Protein AF-0000000086521666 (afdb_homodimer)

InterPro domains:
  IPR003448 Molybdopterin biosynthesis MoaE [PF02391] (23-122)
  IPR003448 Molybdopterin biosynthesis MoaE [cd00756] (11-140)
  IPR036563 Molybdopterin biosynthesis MoaE subunit superfamily [G3DSA:3.90.1170.40] (1-146)
  IPR036563 Molybdopterin biosynthesis MoaE subunit superfamily [SSF54690] (16-143)

Organism: NCBI:txid111769

Sequence (292 aa):
MIHVEVREAAFDPWQMLSQWQATQAANTRSGATAVFVGTMRDFNEGDDVTGMFLEHYPSMTQRQLTELTQQAMEKWSLDAALVVHRVGELTPAEPIVLVAVWSAHRAAAFAACREIMETLKHAAPFWKRETLADGSVRWVEKNTQGMIHVEVREAAFDPWQMLSQWQATQAANTRSGATAVFVGTMRDFNEGDDVTGMFLEHYPSMTQRQLTELTQQAMEKWSLDAALVVHRVGELTPAEPIVLVAVWSAHRAAAFAACREIMETLKHAAPFWKRETLADGSVRWVEKNTQG

pLDDT: mean 92.32, std 8.8, range [54.38, 98.88]

Solvent-accessible surface area (backbone atoms only — not comparable to full-atom values): 14892 Å² total; per-residue (Å²): 88,79,47,72,48,73,40,61,68,87,71,54,69,39,59,50,50,48,52,52,55,71,72,40,72,87,57,35,63,37,22,13,32,19,34,38,37,33,28,32,36,34,55,56,97,90,34,54,32,60,31,36,38,36,44,67,49,65,74,58,43,50,49,50,55,43,51,53,50,51,51,42,35,64,75,55,62,40,58,30,38,40,38,38,36,53,32,41,73,46,44,52,54,37,64,38,35,37,39,35,24,29,9,58,37,48,51,48,12,49,50,42,41,50,47,50,50,54,48,45,62,71,64,52,67,64,46,43,35,33,27,33,78,86,66,49,75,45,76,57,85,69,69,78,82,94,88,79,46,71,47,72,40,60,68,86,70,53,68,37,60,49,50,46,52,51,55,70,72,42,74,87,56,34,63,35,21,14,33,19,34,38,37,32,25,32,36,34,55,55,97,92,35,54,32,59,31,36,38,37,44,68,49,66,74,59,43,49,50,50,53,43,50,52,50,51,51,42,34,63,74,56,62,40,60,30,38,40,36,38,35,52,33,41,74,45,43,50,54,38,63,39,33,35,40,36,25,29,9,59,37,50,51,47,11,50,52,43,41,50,48,52,51,53,47,46,60,72,63,52,67,64,45,43,35,32,27,32,78,86,65,49,76,45,76,56,86,68,70,78,83,94

Secondary structure (DSSP, 8-state):
-EEEEEESS---HHHHHHHHHHHS---TT--EEEEEEEE--SEETTEEEEEEEEEE-HHHHHHHHHHHHHHHHHHHT-SEEEEEEE-EEE-TT-EEEEEEEEESSHHHHHHHHHHHHHHHHHHS-EEEEEEETTS-EEEE-S----/-EEEEEESS---HHHHHHHHHHHS---TT--EEEEEEEE--SEETTEEEEEEEEEE-HHHHHHHHHHHHHHHHHHHT-SEEEEEEE-EEE-TT-EEEEEEEEESSHHHHHHHHHHHHHHHHHH--EEEEEEETTS-EEEE-S----

Structure (mmCIF, N/CA/C/O backbone):
data_AF-0000000086521666-model_v1
#
loop_
_entity.id
_entity.type
_entity.pdbx_description
1 polymer 'Molybdopterin synthase catalytic subunit'
#
loop_
_atom_site.group_PDB
_atom_site.id
_atom_site.type_symbol
_atom_site.label_atom_id
_atom_site.label_alt_id
_atom_site.label_comp_id
_atom_site.label_asym_id
_atom_site.label_entity_id
_atom_site.label_seq_id
_atom_site.pdbx_PDB_ins_code
_atom_site.Cartn_x
_atom_site.Cartn_y
_atom_site.Cartn_z
_atom_site.occupancy
_atom_site.B_iso_or_equiv
_atom_site.auth_seq_id
_atom_site.auth_comp_id
_atom_site.auth_asym_id
_atom_site.auth_atom_id
_atom_site.pdbx_PDB_model_num
ATOM 1 N N . MET A 1 1 ? -16.578 -5.367 2.283 1 91 1 MET A N 1
ATOM 2 C CA . MET A 1 1 ? -16.562 -4.867 3.654 1 91 1 MET A CA 1
ATOM 3 C C . MET A 1 1 ? -15.82 -3.539 3.748 1 91 1 MET A C 1
ATOM 5 O O . MET A 1 1 ? -14.781 -3.359 3.104 1 91 1 MET A O 1
ATOM 9 N N . ILE A 1 2 ? -16.375 -2.611 4.48 1 95 2 ILE A N 1
ATOM 10 C CA . ILE A 1 2 ? -15.766 -1.29 4.586 1 95 2 ILE A CA 1
ATOM 11 C C . ILE A 1 2 ? -15.586 -0.921 6.055 1 95 2 ILE A C 1
ATOM 13 O O . ILE A 1 2 ? -16.469 -1.178 6.883 1 95 2 ILE A O 1
ATOM 17 N N . HIS A 1 3 ? -14.492 -0.424 6.398 1 96.56 3 HIS A N 1
ATOM 18 C CA . HIS A 1 3 ? -14.25 0.197 7.695 1 96.56 3 HIS A CA 1
ATOM 19 C C . HIS A 1 3 ?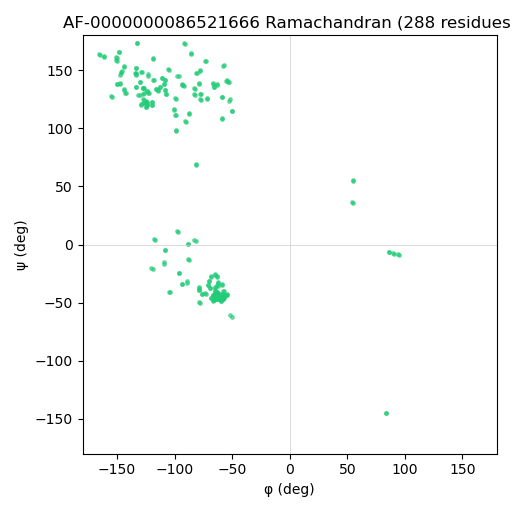 -13.625 1.579 7.531 1 96.56 3 HIS A C 1
ATOM 21 O O . HIS A 1 3 ? -12.578 1.723 6.891 1 96.56 3 HIS A O 1
ATOM 27 N N . VAL A 1 4 ? -14.266 2.545 8.016 1 97.38 4 VAL A N 1
ATOM 28 C CA . VAL A 1 4 ? -13.773 3.918 8.008 1 97.38 4 VAL A CA 1
ATOM 29 C C . VAL A 1 4 ? -13.75 4.461 9.438 1 97.38 4 VAL A C 1
ATOM 31 O O . VAL A 1 4 ? -14.742 4.367 10.164 1 97.38 4 VAL A O 1
ATOM 34 N N . GLU A 1 5 ? -12.656 5.047 9.781 1 97.19 5 GLU A N 1
ATOM 35 C CA . GLU A 1 5 ? -12.5 5.555 11.141 1 97.19 5 GLU A CA 1
ATOM 36 C C . GLU A 1 5 ? -11.734 6.875 11.156 1 97.19 5 GLU A C 1
ATOM 38 O O . GLU A 1 5 ? -10.688 7 10.516 1 97.19 5 GLU A O 1
ATOM 43 N N . VAL A 1 6 ? -12.258 7.828 11.812 1 97.06 6 VAL A N 1
ATOM 44 C CA . VAL A 1 6 ? -11.562 9.07 12.141 1 97.06 6 VAL A CA 1
ATOM 45 C C . VAL A 1 6 ? -11.227 9.094 13.633 1 97.06 6 VAL A C 1
ATOM 47 O O . VAL A 1 6 ? -12.102 8.891 14.477 1 97.06 6 VAL A O 1
ATOM 50 N N . ARG A 1 7 ? -9.945 9.391 13.961 1 97 7 ARG A N 1
ATOM 51 C CA . ARG A 1 7 ? -9.578 9.242 15.359 1 97 7 ARG A CA 1
ATOM 52 C C . ARG A 1 7 ? -8.469 10.219 15.742 1 97 7 ARG A C 1
ATOM 54 O O . ARG A 1 7 ? -7.691 10.641 14.883 1 97 7 ARG A O 1
ATOM 61 N N . GLU A 1 8 ? -8.328 10.438 17.031 1 96.94 8 GLU A N 1
ATOM 62 C CA . GLU A 1 8 ? -7.23 11.25 17.547 1 96.94 8 GLU A CA 1
ATOM 63 C C . GLU A 1 8 ? -6.039 10.391 17.938 1 96.94 8 GLU A C 1
ATOM 65 O O . GLU A 1 8 ? -4.887 10.812 17.797 1 96.94 8 GLU A O 1
ATOM 70 N N . ALA A 1 9 ? -6.316 9.25 18.406 1 97.44 9 ALA A N 1
ATOM 71 C CA . ALA A 1 9 ? -5.281 8.367 18.938 1 97.44 9 ALA A CA 1
ATOM 72 C C . ALA A 1 9 ? -4.332 7.902 17.844 1 97.44 9 ALA A C 1
ATOM 74 O O . ALA A 1 9 ? -4.766 7.578 16.734 1 97.44 9 ALA A O 1
ATOM 75 N N . ALA A 1 10 ? -3.055 7.891 18.203 1 97.56 10 ALA A N 1
ATOM 76 C CA . ALA A 1 10 ? -2.049 7.371 17.281 1 97.56 10 ALA A CA 1
ATOM 77 C C . ALA A 1 10 ? -2.355 5.926 16.891 1 97.56 10 ALA A C 1
ATOM 79 O O . ALA A 1 10 ? -3.037 5.211 17.625 1 97.56 10 ALA A O 1
ATOM 80 N N . PHE A 1 11 ? -1.89 5.496 15.703 1 97.44 11 PHE A N 1
ATOM 81 C CA . PHE A 1 11 ? -2.043 4.109 15.273 1 97.44 11 PHE A CA 1
ATOM 82 C C . PHE A 1 11 ? -0.819 3.645 14.492 1 97.44 11 PHE A C 1
ATOM 84 O O . PHE A 1 11 ? -0.057 4.465 13.977 1 97.44 11 PHE A O 1
ATOM 91 N N . ASP A 1 12 ? -0.602 2.408 14.539 1 97.44 12 ASP A N 1
ATOM 92 C CA . ASP A 1 12 ? 0.374 1.746 13.672 1 97.44 12 ASP A CA 1
ATOM 93 C C . ASP A 1 12 ? -0.308 1.086 12.477 1 97.44 12 ASP A C 1
ATOM 95 O O . ASP A 1 12 ? -1.051 0.116 12.641 1 97.44 12 ASP A O 1
ATOM 99 N N . PRO A 1 13 ? -0.054 1.651 11.297 1 98.31 13 PRO A N 1
ATOM 100 C CA . PRO A 1 13 ? -0.797 1.15 10.133 1 98.31 13 PRO A CA 1
ATOM 101 C C . PRO A 1 13 ? -0.573 -0.34 9.891 1 98.31 13 PRO A C 1
ATOM 103 O O . PRO A 1 13 ? -1.502 -1.052 9.5 1 98.31 13 PRO A O 1
ATOM 106 N N . TRP A 1 14 ? 0.617 -0.825 10.172 1 98.19 14 TRP A N 1
ATOM 107 C CA . TRP A 1 14 ? 0.94 -2.221 9.898 1 98.19 14 TRP A CA 1
ATOM 108 C C . TRP A 1 14 ? 0.25 -3.146 10.891 1 98.19 14 TRP A C 1
ATOM 110 O O . TRP A 1 14 ? -0.284 -4.191 10.508 1 98.19 14 TRP A O 1
ATOM 120 N N . GLN A 1 15 ? 0.27 -2.721 12.102 1 97 15 GLN A N 1
ATOM 121 C CA . GLN A 1 15 ? -0.462 -3.475 13.109 1 97 15 GLN A CA 1
ATOM 122 C C . GLN A 1 15 ? -1.96 -3.479 12.82 1 97 15 GLN A C 1
ATOM 124 O O . GLN A 1 15 ? -2.627 -4.504 12.984 1 97 15 GLN A O 1
ATOM 129 N N . MET A 1 16 ? -2.465 -2.406 12.414 1 97.25 16 MET A N 1
ATOM 130 C CA . MET A 1 16 ? -3.889 -2.301 12.102 1 97.25 16 MET A CA 1
ATOM 131 C C . MET A 1 16 ? -4.266 -3.215 10.945 1 97.25 16 MET A C 1
ATOM 133 O O . MET A 1 16 ? -5.293 -3.895 10.992 1 97.25 16 MET A O 1
ATOM 137 N N . LEU A 1 17 ? -3.43 -3.203 9.938 1 97.69 17 LEU A N 1
ATOM 138 C CA . LEU A 1 17 ? -3.684 -4.062 8.781 1 97.69 17 LEU A CA 1
ATOM 139 C C . LEU A 1 17 ? -3.633 -5.535 9.188 1 97.69 17 LEU A C 1
ATOM 141 O O . LEU A 1 17 ? -4.477 -6.324 8.758 1 97.69 17 LEU A O 1
ATOM 145 N N . SER A 1 18 ? -2.641 -5.871 10 1 96.38 18 SER A N 1
ATOM 146 C CA . SER A 1 18 ? -2.525 -7.238 10.5 1 96.38 18 SER A CA 1
ATOM 147 C C . SER A 1 18 ? -3.768 -7.648 11.289 1 96.38 18 SER A C 1
ATOM 149 O O . SER A 1 18 ? -4.32 -8.727 11.062 1 96.38 18 SER A O 1
ATOM 151 N N . GLN A 1 19 ? -4.211 -6.797 12.141 1 94.94 19 GLN A N 1
ATOM 152 C CA . GLN A 1 19 ? -5.383 -7.066 12.969 1 94.94 19 GLN A CA 1
ATOM 153 C C . GLN A 1 19 ? -6.648 -7.164 12.117 1 94.94 19 GLN A C 1
ATOM 155 O O . GLN A 1 19 ? -7.473 -8.055 12.328 1 94.94 19 GLN A O 1
ATOM 160 N N . TRP A 1 20 ? -6.773 -6.25 11.195 1 93.38 20 TRP A N 1
ATOM 161 C CA . TRP A 1 20 ? -7.934 -6.254 10.312 1 93.38 20 TRP A CA 1
ATOM 162 C C . TRP A 1 20 ? -8.008 -7.555 9.516 1 93.38 20 TRP A C 1
ATOM 164 O O . TRP A 1 20 ? -9.07 -8.172 9.422 1 93.38 20 TRP A O 1
ATOM 174 N N . GLN A 1 21 ? -6.887 -7.91 8.938 1 89.75 21 GLN A N 1
ATOM 175 C CA . GLN A 1 21 ? -6.828 -9.141 8.164 1 89.75 21 GLN A CA 1
ATOM 176 C C . GLN A 1 21 ? -7.223 -10.352 9.008 1 89.75 21 GLN A C 1
ATOM 178 O O . GLN A 1 21 ? -7.91 -11.258 8.531 1 89.75 21 GLN A O 1
ATOM 183 N N . ALA A 1 22 ? -6.773 -10.344 10.25 1 88.94 22 ALA A N 1
ATOM 184 C CA . ALA A 1 22 ? -7.043 -11.461 11.156 1 88.94 22 ALA A CA 1
ATOM 185 C C . ALA A 1 22 ? -8.531 -11.578 11.453 1 88.94 22 ALA A C 1
ATOM 187 O O . ALA A 1 22 ? -9.016 -12.648 11.812 1 88.94 22 ALA A O 1
ATOM 188 N N . THR A 1 23 ? -9.242 -10.438 11.344 1 86.69 23 THR A N 1
ATOM 189 C CA . THR A 1 23 ? -10.664 -10.438 11.688 1 86.69 23 THR A CA 1
ATOM 190 C C . THR A 1 23 ? -11.508 -10.82 10.477 1 86.69 23 THR A C 1
ATOM 192 O O . THR A 1 23 ? -12.703 -11.086 10.609 1 86.69 23 THR A O 1
ATOM 195 N N . GLN A 1 24 ? -10.852 -10.797 9.359 1 81.44 24 GLN A N 1
ATOM 196 C CA . GLN A 1 24 ? -11.578 -11.102 8.133 1 81.44 24 GLN A CA 1
ATOM 197 C C . GLN A 1 24 ? -11.508 -12.586 7.797 1 81.44 24 GLN A C 1
ATOM 199 O O . GLN A 1 24 ? -10.492 -13.242 8.055 1 81.44 24 GLN A O 1
ATOM 204 N N . ALA A 1 25 ? -12.555 -13.078 7.438 1 72.25 25 ALA A N 1
ATOM 205 C CA . ALA A 1 25 ? -12.469 -14.422 6.863 1 72.25 25 ALA A CA 1
ATOM 206 C C . ALA A 1 25 ? -11.477 -14.461 5.703 1 72.25 25 ALA A C 1
ATOM 208 O O . ALA A 1 25 ? -11.289 -13.461 5.004 1 72.25 25 ALA A O 1
ATOM 209 N N . ALA A 1 26 ? -10.789 -15.531 5.672 1 68 26 ALA A N 1
ATOM 210 C CA . ALA A 1 26 ? -9.883 -15.68 4.539 1 68 26 ALA A CA 1
ATOM 211 C C . ALA A 1 26 ? -10.602 -15.422 3.219 1 68 26 ALA A C 1
ATOM 213 O O . ALA A 1 26 ? -11.656 -16 2.955 1 68 26 ALA A O 1
ATOM 214 N N . ASN A 1 27 ? -10.133 -14.336 2.59 1 76.56 27 ASN A N 1
ATOM 215 C CA . ASN A 1 27 ? -10.688 -14.039 1.272 1 76.56 27 ASN A CA 1
ATOM 216 C C . ASN A 1 27 ? -9.773 -14.539 0.157 1 76.56 27 ASN A C 1
ATOM 218 O O . ASN A 1 27 ? -8.781 -13.891 -0.182 1 76.56 27 ASN A O 1
ATOM 222 N N . THR A 1 28 ? -10.109 -15.672 -0.352 1 85.56 28 THR A N 1
ATOM 223 C CA . THR A 1 28 ? -9.266 -16.297 -1.358 1 85.56 28 THR A CA 1
ATOM 224 C C . THR A 1 28 ? -9.555 -15.734 -2.744 1 85.56 28 THR A C 1
ATOM 226 O O . THR A 1 28 ? -8.891 -16.078 -3.717 1 85.56 28 THR A O 1
ATOM 229 N N . ARG A 1 29 ? -10.398 -14.805 -2.732 1 87.81 29 ARG A N 1
ATOM 230 C CA . ARG A 1 29 ? -10.742 -14.234 -4.031 1 87.81 29 ARG A CA 1
ATOM 231 C C . ARG A 1 29 ? -9.922 -12.984 -4.316 1 87.81 29 ARG A C 1
ATOM 233 O O . ARG A 1 29 ? -9.789 -12.57 -5.473 1 87.81 29 ARG A O 1
ATOM 240 N N . SER A 1 30 ? -9.469 -12.352 -3.264 1 93.31 30 SER A N 1
ATOM 241 C CA . SER A 1 30 ? -8.656 -11.156 -3.449 1 93.31 30 SER A CA 1
ATOM 242 C C . SER A 1 30 ? -7.227 -11.516 -3.838 1 93.31 30 SER A C 1
ATOM 244 O O . SER A 1 30 ? -6.562 -12.281 -3.139 1 93.31 30 SER A O 1
ATOM 246 N N . GLY A 1 31 ? -6.824 -10.969 -4.918 1 95.94 31 GLY A N 1
ATOM 247 C CA . GLY A 1 31 ? -5.461 -11.219 -5.359 1 95.94 31 GLY A CA 1
ATOM 248 C C . GLY A 1 31 ? -4.555 -10.016 -5.207 1 95.94 31 GLY A C 1
ATOM 249 O O . GLY A 1 31 ? -3.348 -10.109 -5.441 1 95.94 31 GLY A O 1
ATOM 250 N N . ALA A 1 32 ? -5.211 -8.898 -4.785 1 97.56 32 ALA A N 1
ATOM 251 C CA . ALA A 1 32 ? -4.449 -7.656 -4.766 1 97.56 32 ALA A CA 1
ATOM 252 C C . ALA A 1 32 ? -4.855 -6.781 -3.586 1 97.56 32 ALA A C 1
ATOM 254 O O . ALA A 1 32 ? -6.047 -6.609 -3.314 1 97.56 32 ALA A O 1
ATOM 255 N N . THR A 1 33 ? -3.908 -6.281 -2.902 1 98.12 33 THR A N 1
ATOM 256 C CA . THR A 1 33 ? -4.09 -5.25 -1.886 1 98.12 33 THR A CA 1
ATOM 257 C C . THR A 1 33 ? -3.205 -4.039 -2.176 1 98.12 33 THR A C 1
ATOM 259 O O . THR A 1 33 ? -1.992 -4.18 -2.344 1 98.12 33 THR A O 1
ATOM 262 N N . ALA A 1 34 ? -3.781 -2.918 -2.291 1 98.81 34 ALA A N 1
ATOM 263 C CA . ALA A 1 34 ? -3.047 -1.658 -2.365 1 98.81 34 ALA A CA 1
ATOM 264 C C . ALA A 1 34 ? -3.217 -0.85 -1.082 1 98.81 34 ALA A C 1
ATOM 266 O O . ALA A 1 34 ? -4.328 -0.711 -0.57 1 98.81 34 ALA A O 1
ATOM 267 N N . VAL A 1 35 ? -2.127 -0.369 -0.582 1 98.88 35 VAL A N 1
ATOM 268 C CA . VAL A 1 35 ? -2.123 0.374 0.674 1 98.88 35 VAL A CA 1
ATOM 269 C C . VAL A 1 35 ? -1.374 1.692 0.492 1 98.88 35 VAL A C 1
ATOM 271 O O . VAL A 1 35 ? -0.321 1.731 -0.149 1 98.88 35 VAL A O 1
ATOM 274 N N . PHE A 1 36 ? -1.869 2.668 1.053 1 98.88 36 PHE A N 1
ATOM 275 C CA . PHE A 1 36 ? -1.181 3.947 1.175 1 98.88 36 PHE A CA 1
ATOM 276 C C . PHE A 1 36 ? -1.149 4.41 2.627 1 98.88 36 PHE A C 1
ATOM 278 O O . PHE A 1 36 ? -2.166 4.355 3.322 1 98.88 36 PHE A O 1
ATOM 285 N N . VAL A 1 37 ? -0.057 4.84 3.049 1 98.62 37 VAL A N 1
ATOM 286 C CA . VAL A 1 37 ? 0.107 5.457 4.359 1 98.62 37 VAL A CA 1
ATOM 287 C C . VAL A 1 37 ? 0.712 6.852 4.203 1 98.62 37 VAL A C 1
ATOM 289 O O . VAL A 1 37 ? 1.799 7.004 3.641 1 98.62 37 VAL A O 1
ATOM 292 N N . GLY A 1 38 ? 0.019 7.801 4.645 1 97.5 38 GLY A N 1
ATOM 293 C CA . GLY A 1 38 ? 0.551 9.148 4.75 1 97.5 38 GLY A CA 1
ATOM 294 C C . GLY A 1 38 ? 1.136 9.453 6.117 1 97.5 38 GLY A C 1
ATOM 295 O O . GLY A 1 38 ? 0.549 9.102 7.141 1 97.5 38 GLY A O 1
ATOM 296 N N . THR A 1 39 ? 2.244 10.094 6.117 1 96.81 39 THR A N 1
ATOM 297 C CA . THR A 1 39 ? 2.941 10.445 7.352 1 96.81 39 THR A CA 1
ATOM 298 C C . THR A 1 39 ? 3.283 11.93 7.375 1 96.81 39 THR A C 1
ATOM 300 O O . THR A 1 39 ? 3.533 12.531 6.328 1 96.81 39 THR A O 1
ATOM 303 N N . MET A 1 40 ? 3.289 12.445 8.539 1 95.5 40 MET A N 1
ATOM 304 C CA . MET A 1 40 ? 3.664 13.852 8.648 1 95.5 40 MET A CA 1
ATOM 305 C C . MET A 1 40 ? 5.156 14.039 8.398 1 95.5 40 MET A C 1
ATOM 307 O O . MET A 1 40 ? 5.984 13.422 9.07 1 95.5 40 MET A O 1
ATOM 311 N N . ARG A 1 41 ? 5.422 14.859 7.52 1 94.5 41 ARG A N 1
ATOM 312 C CA . ARG A 1 41 ? 6.812 15.211 7.262 1 94.5 41 ARG A CA 1
ATOM 313 C C . ARG A 1 41 ? 7.273 16.328 8.195 1 94.5 41 ARG A C 1
ATOM 315 O O . ARG A 1 41 ? 6.449 17.031 8.781 1 94.5 41 ARG A O 1
ATOM 322 N N . ASP A 1 42 ? 8.609 16.484 8.234 1 92.75 42 ASP A N 1
ATOM 323 C CA . ASP A 1 42 ? 9.148 17.484 9.141 1 92.75 42 ASP A CA 1
ATOM 324 C C . ASP A 1 42 ? 9.445 18.797 8.398 1 92.75 42 ASP A C 1
ATOM 326 O O . ASP A 1 42 ? 10.172 19.641 8.906 1 92.75 42 ASP A O 1
ATOM 330 N N . PHE A 1 43 ? 8.969 18.875 7.191 1 87.75 43 PHE A N 1
ATOM 331 C CA . PHE A 1 43 ? 9.18 20.094 6.426 1 87.75 43 PHE A CA 1
ATOM 332 C C . PHE A 1 43 ? 7.992 20.375 5.504 1 87.75 43 PHE A C 1
ATOM 334 O O . PHE A 1 43 ? 7.273 19.438 5.125 1 87.75 43 PHE A O 1
ATOM 341 N N . ASN A 1 44 ? 7.73 21.578 5.273 1 83.56 44 ASN A N 1
ATOM 342 C CA . ASN A 1 44 ? 6.699 22.031 4.348 1 83.56 44 ASN A CA 1
ATOM 343 C C . ASN A 1 44 ? 7.008 23.422 3.807 1 83.56 44 ASN A C 1
ATOM 345 O O . ASN A 1 44 ? 7.285 24.344 4.578 1 83.56 44 ASN A O 1
ATOM 349 N N . GLU A 1 45 ? 6.969 23.438 2.381 1 80.56 45 GLU A N 1
ATOM 350 C CA . GLU A 1 45 ? 7.195 24.734 1.732 1 80.56 45 GLU A CA 1
ATOM 351 C C . GLU A 1 45 ? 8.516 25.359 2.191 1 80.56 45 GLU A C 1
ATOM 353 O O . GLU A 1 45 ? 8.562 26.547 2.523 1 80.56 45 GLU A O 1
ATOM 358 N N . GLY A 1 46 ? 9.477 24.5 2.402 1 81.44 46 GLY A N 1
ATOM 359 C CA . GLY A 1 46 ? 10.82 24.984 2.662 1 81.44 46 GLY A CA 1
ATOM 360 C C . GLY A 1 46 ? 11.102 25.203 4.133 1 81.44 46 GLY A C 1
ATOM 361 O O . GLY A 1 46 ? 12.234 25.516 4.516 1 81.44 46 GLY A O 1
ATOM 362 N N . ASP A 1 47 ? 10.07 25.094 4.914 1 88.38 47 ASP A N 1
ATOM 363 C CA . ASP A 1 47 ? 10.234 25.328 6.344 1 88.38 47 ASP A CA 1
ATOM 364 C C . ASP A 1 47 ? 10.219 24.031 7.125 1 88.38 47 ASP A C 1
ATOM 366 O O . ASP A 1 47 ? 9.516 23.078 6.754 1 88.38 47 ASP A O 1
ATOM 370 N N . ASP A 1 48 ? 10.953 24.125 8.219 1 91.94 48 ASP A N 1
ATOM 371 C CA . ASP A 1 48 ? 10.867 23 9.156 1 91.94 48 ASP A CA 1
ATOM 372 C C . ASP A 1 48 ? 9.578 23.078 9.977 1 91.94 48 ASP A C 1
ATOM 374 O O . ASP A 1 48 ? 9.211 24.125 10.484 1 91.94 48 ASP A O 1
ATOM 378 N N . VAL A 1 49 ? 8.922 22 9.984 1 93.56 49 VAL A N 1
ATOM 379 C CA . VAL A 1 49 ? 7.664 21.906 10.727 1 93.56 49 VAL A CA 1
ATOM 380 C C . VAL A 1 49 ? 7.812 20.922 11.883 1 93.56 49 VAL A C 1
ATOM 382 O O . VAL A 1 49 ? 8.289 19.797 11.688 1 93.56 49 VAL A O 1
ATOM 385 N N . THR A 1 50 ? 7.371 21.312 13.078 1 94.19 50 THR A N 1
ATOM 386 C CA . THR A 1 50 ? 7.59 20.484 14.258 1 94.19 50 THR A CA 1
ATOM 387 C C . THR A 1 50 ? 6.277 19.859 14.742 1 94.19 50 THR A C 1
ATOM 389 O O . THR A 1 50 ? 6.281 18.953 15.562 1 94.19 50 THR A O 1
ATOM 392 N N . GLY A 1 51 ? 5.148 20.406 14.242 1 95 51 GLY A N 1
ATOM 393 C CA . GLY A 1 51 ? 3.844 19.891 14.625 1 95 51 GLY A CA 1
ATOM 394 C C . GLY A 1 51 ? 2.723 20.375 13.719 1 95 51 GLY A C 1
ATOM 395 O O . GLY A 1 51 ? 2.895 21.328 12.961 1 95 51 GLY A O 1
ATOM 396 N N . MET A 1 52 ? 1.639 19.656 13.852 1 94.44 52 MET A N 1
ATOM 397 C CA . MET A 1 52 ? 0.433 19.984 13.094 1 94.44 52 MET A CA 1
ATOM 398 C C . MET A 1 52 ? -0.82 19.641 13.898 1 94.44 52 MET A C 1
ATOM 400 O O . MET A 1 52 ? -0.795 18.75 14.742 1 94.44 52 MET A O 1
ATOM 404 N N . PHE A 1 53 ? -1.768 20.469 13.656 1 95.12 53 PHE A N 1
ATOM 405 C CA . PHE A 1 53 ? -3.08 20.172 14.219 1 95.12 53 PHE A CA 1
ATOM 406 C C . PHE A 1 53 ? -4.141 20.125 13.125 1 95.12 53 PHE A C 1
ATOM 408 O O . PHE A 1 53 ? -4.324 21.094 12.383 1 95.12 53 PHE A O 1
ATOM 415 N N . LEU A 1 54 ? -4.801 18.953 13.047 1 94.62 54 LEU A N 1
ATOM 416 C CA . LEU A 1 54 ? -5.875 18.781 12.078 1 94.62 54 LEU A CA 1
ATOM 417 C C . LEU A 1 54 ? -7.238 18.938 12.742 1 94.62 54 LEU A C 1
ATOM 419 O O . LEU A 1 54 ? -7.625 18.125 13.578 1 94.62 54 LEU A O 1
ATOM 423 N N . GLU A 1 55 ? -7.938 19.938 12.344 1 92.06 55 GLU A N 1
ATOM 424 C CA . GLU A 1 55 ? -9.305 20.156 12.812 1 92.06 55 GLU A CA 1
ATOM 425 C C . GLU A 1 55 ? -10.32 19.594 11.82 1 92.06 55 GLU A C 1
ATOM 427 O O . GLU A 1 55 ? -10.062 19.547 10.617 1 92.06 55 GLU A O 1
ATOM 432 N N . HIS A 1 56 ? -11.391 19.094 12.406 1 90.12 56 HIS A N 1
ATOM 433 C CA . HIS A 1 56 ? -12.422 18.5 11.555 1 90.12 56 HIS A CA 1
ATOM 434 C C . HIS A 1 56 ? -13.805 18.641 12.18 1 90.12 56 HIS A C 1
ATOM 436 O O . HIS A 1 56 ? -13.922 18.922 13.375 1 90.12 56 HIS A O 1
ATOM 442 N N . TYR A 1 57 ? -14.805 18.562 11.336 1 89.88 57 TYR A N 1
ATOM 443 C CA . TYR A 1 57 ? -16.172 18.375 11.82 1 89.88 57 TYR A CA 1
ATOM 444 C C . TYR A 1 57 ? -16.5 16.891 11.93 1 89.88 57 TYR A C 1
ATOM 446 O O . TYR A 1 57 ? -16.734 16.219 10.922 1 89.88 57 TYR A O 1
ATOM 454 N N . PRO A 1 58 ? -16.531 16.375 13.117 1 87.25 58 PRO A N 1
ATOM 455 C CA . PRO A 1 58 ? -16.547 14.922 13.312 1 87.25 58 PRO A CA 1
ATOM 456 C C . PRO A 1 58 ? -17.609 14.227 12.477 1 87.25 58 PRO A C 1
ATOM 458 O O . PRO A 1 58 ? -17.297 13.352 11.672 1 87.25 58 PRO A O 1
ATOM 461 N N . SER A 1 59 ? -18.906 14.516 12.672 1 87.56 59 SER A N 1
ATOM 462 C CA . SER A 1 59 ? -19.969 13.797 11.977 1 87.56 59 SER A CA 1
ATOM 463 C C . SER A 1 59 ? -19.859 13.992 10.461 1 87.56 59 SER A C 1
ATOM 465 O O . SER A 1 59 ? -20 13.031 9.703 1 87.56 59 SER A O 1
ATOM 467 N N . MET A 1 60 ? -19.422 15.07 10.039 1 90.75 60 MET A N 1
ATOM 468 C CA . MET A 1 60 ? -19.359 15.359 8.609 1 90.75 60 MET A CA 1
ATOM 469 C C . MET A 1 60 ? -18.156 14.672 7.98 1 90.75 60 MET A C 1
ATOM 471 O O . MET A 1 60 ? -18.266 14.109 6.887 1 90.75 60 MET A O 1
ATOM 475 N N . THR A 1 61 ? -17.062 14.664 8.703 1 92.12 61 THR A N 1
ATOM 476 C CA . THR A 1 61 ? -15.836 14.078 8.18 1 92.12 61 THR A CA 1
ATOM 477 C C . THR A 1 61 ? -15.984 12.562 8.016 1 92.12 61 THR A C 1
ATOM 479 O O . THR A 1 61 ? -15.672 12.016 6.957 1 92.12 61 THR A O 1
ATOM 482 N N . GLN A 1 62 ? -16.484 11.945 9.023 1 94.75 62 GLN A N 1
ATOM 483 C CA . GLN A 1 62 ? -16.734 10.508 8.984 1 94.75 62 GLN A CA 1
ATOM 484 C C . GLN A 1 62 ? -17.672 10.141 7.844 1 94.75 62 GLN A C 1
ATOM 486 O O . GLN A 1 62 ? -17.422 9.188 7.102 1 94.75 62 GLN A O 1
ATOM 491 N N . ARG A 1 63 ? -18.734 10.883 7.75 1 94.81 63 ARG A N 1
ATOM 492 C CA . ARG A 1 63 ? -19.734 10.609 6.719 1 94.81 63 ARG A CA 1
ATOM 493 C C . ARG A 1 63 ? -19.141 10.773 5.324 1 94.81 63 ARG A C 1
ATOM 495 O O . ARG A 1 63 ? -19.344 9.922 4.457 1 94.81 63 ARG A O 1
ATOM 502 N N . GLN A 1 64 ? -18.406 11.812 5.098 1 94.62 64 GLN A N 1
ATOM 503 C CA . GLN A 1 64 ? -17.812 12.094 3.789 1 94.62 64 GLN A CA 1
ATOM 504 C C . GLN A 1 64 ? -16.797 11.023 3.406 1 94.62 64 GLN A C 1
ATOM 506 O O . GLN A 1 64 ? -16.781 10.555 2.266 1 94.62 64 GLN A O 1
ATOM 511 N N . LEU A 1 65 ? -15.969 10.625 4.363 1 96 65 LEU A N 1
ATOM 512 C CA . LEU A 1 65 ? -14.977 9.586 4.098 1 96 65 LEU A CA 1
ATOM 513 C C . LEU A 1 65 ? -15.656 8.25 3.799 1 96 65 LEU A C 1
ATOM 515 O O . LEU A 1 65 ? -15.203 7.5 2.932 1 96 65 LEU A O 1
ATOM 519 N N . THR A 1 66 ? -16.734 8.016 4.5 1 97.06 66 THR A N 1
ATOM 520 C CA . THR A 1 66 ? -17.484 6.785 4.273 1 97.06 66 THR A CA 1
ATOM 521 C C . THR A 1 66 ? -18.109 6.777 2.879 1 97.06 66 THR A C 1
ATOM 523 O O . THR A 1 66 ? -18 5.785 2.154 1 97.06 66 THR A O 1
ATOM 526 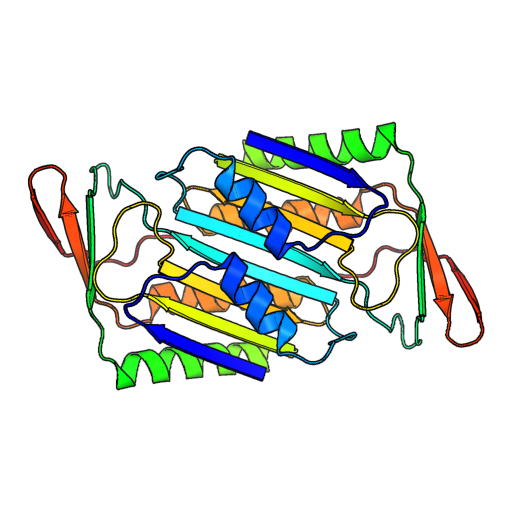N N . GLU A 1 67 ? -18.656 7.883 2.525 1 96.94 67 GLU A N 1
ATOM 527 C CA . GLU A 1 67 ? -19.297 7.996 1.214 1 96.94 67 GLU A CA 1
ATOM 528 C C . GLU A 1 67 ? -18.266 7.848 0.092 1 96.94 67 GLU A C 1
ATOM 530 O O . GLU A 1 67 ? -18.516 7.148 -0.893 1 96.94 67 GLU A O 1
ATOM 535 N N . LEU A 1 68 ? -17.172 8.531 0.288 1 96.62 68 LEU A N 1
ATOM 536 C CA . LEU A 1 68 ? -16.078 8.438 -0.677 1 96.62 68 LEU A CA 1
ATOM 537 C C . LEU A 1 68 ? -15.625 6.992 -0.845 1 96.62 68 LEU A C 1
ATOM 539 O O . LEU A 1 68 ? -15.422 6.527 -1.97 1 96.62 68 LEU A O 1
ATOM 543 N N . THR A 1 69 ? -15.469 6.277 0.207 1 97.94 69 THR A N 1
ATOM 544 C CA . THR A 1 69 ? -14.984 4.902 0.19 1 97.94 69 THR A CA 1
ATOM 545 C C . THR A 1 69 ? -16.016 3.971 -0.433 1 97.94 69 THR A C 1
ATOM 547 O O . THR A 1 69 ? -15.672 3.078 -1.208 1 97.94 69 THR A O 1
ATOM 550 N N . GLN A 1 70 ? -17.297 4.238 -0.15 1 98 70 GLN A N 1
ATOM 551 C CA . GLN A 1 70 ? -18.375 3.441 -0.721 1 98 70 GLN A CA 1
ATOM 552 C C . GLN A 1 70 ? -18.438 3.604 -2.238 1 98 70 GLN A C 1
ATOM 554 O O . GLN A 1 70 ? -18.656 2.631 -2.963 1 98 70 GLN A O 1
ATOM 559 N N . GLN A 1 71 ? -18.25 4.785 -2.691 1 97.81 71 GLN A N 1
ATOM 560 C CA . GLN A 1 71 ? -18.234 5.047 -4.129 1 97.81 71 GLN A CA 1
ATOM 561 C C . GLN A 1 71 ? -17.125 4.273 -4.82 1 97.81 71 GLN A C 1
ATOM 563 O O . GLN A 1 71 ? -17.328 3.701 -5.891 1 97.81 71 GLN A O 1
ATOM 568 N N . ALA A 1 72 ? -15.969 4.277 -4.168 1 97.75 72 ALA A N 1
ATOM 569 C CA . ALA A 1 72 ? -14.836 3.527 -4.723 1 97.75 72 ALA A CA 1
ATOM 570 C C . ALA A 1 72 ? -15.133 2.031 -4.75 1 97.75 72 ALA A C 1
ATOM 572 O O . ALA A 1 72 ? -14.805 1.345 -5.719 1 97.75 72 ALA A O 1
ATOM 573 N N . MET A 1 73 ? -15.758 1.523 -3.664 1 97.38 73 MET A N 1
ATOM 574 C CA . MET A 1 73 ? -16.125 0.113 -3.58 1 97.38 73 MET A CA 1
ATOM 575 C C . MET A 1 73 ? -16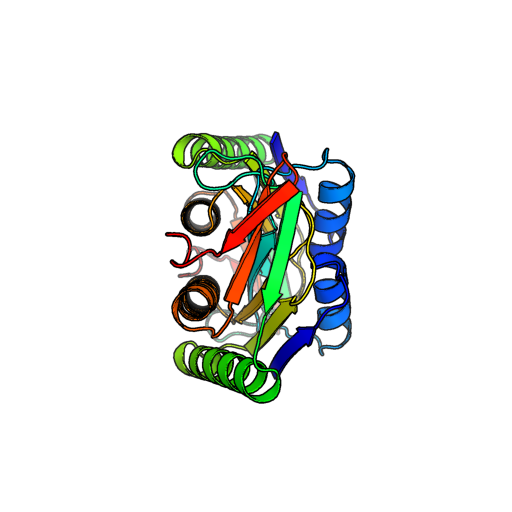.969 -0.302 -4.777 1 97.38 73 MET A C 1
ATOM 577 O O . MET A 1 73 ? -16.734 -1.353 -5.379 1 97.38 73 MET A O 1
ATOM 581 N N . GLU A 1 74 ? -17.891 0.565 -5.109 1 97.75 74 GLU A N 1
ATOM 582 C CA . GLU A 1 74 ? -18.828 0.278 -6.188 1 97.75 74 GLU A CA 1
ATOM 583 C C . GLU A 1 74 ? -18.172 0.453 -7.555 1 97.75 74 GLU A C 1
ATOM 585 O O . GLU A 1 74 ? -18.328 -0.39 -8.438 1 97.75 74 GLU A O 1
ATOM 590 N N . LYS A 1 75 ? -17.422 1.478 -7.684 1 98.06 75 LYS A N 1
ATOM 591 C CA . LYS A 1 75 ? -16.828 1.84 -8.961 1 98.06 75 LYS A CA 1
ATOM 592 C C . LYS A 1 75 ? -15.859 0.754 -9.445 1 98.06 75 LYS A C 1
ATOM 594 O O . LYS A 1 75 ? -15.797 0.461 -10.641 1 98.06 75 LYS A O 1
ATOM 599 N N . TRP A 1 76 ? -15.133 0.084 -8.516 1 97.81 76 TRP A N 1
ATOM 600 C CA . TRP A 1 76 ? -14.078 -0.83 -8.93 1 97.81 76 TRP A CA 1
ATOM 601 C C . TRP A 1 76 ? -14.383 -2.256 -8.484 1 97.81 76 TRP A C 1
ATOM 603 O O . TRP A 1 76 ? -13.531 -3.143 -8.594 1 97.81 76 TRP A O 1
ATOM 613 N N . SER A 1 77 ? -15.562 -2.48 -7.898 1 96.25 77 SER A N 1
ATOM 614 C CA . SER A 1 77 ? -15.945 -3.803 -7.414 1 96.25 77 SER A CA 1
ATOM 615 C C . SER A 1 77 ? -14.906 -4.355 -6.445 1 96.25 77 SER A C 1
ATOM 617 O O . SER A 1 77 ? -14.445 -5.488 -6.605 1 96.25 77 SER A O 1
ATOM 619 N N . LEU A 1 78 ? -14.617 -3.574 -5.395 1 97.38 78 LEU A N 1
ATOM 620 C CA . LEU A 1 78 ? -13.617 -3.953 -4.398 1 97.38 78 LEU A CA 1
ATOM 621 C C . LEU A 1 78 ? -14.18 -4.992 -3.434 1 97.38 78 LEU A C 1
ATOM 623 O O . LEU A 1 78 ? -15.391 -5.035 -3.199 1 97.38 78 LEU A O 1
ATOM 627 N N . ASP A 1 79 ? -13.359 -5.812 -2.934 1 96 79 ASP A N 1
ATOM 628 C CA . ASP A 1 79 ? -13.734 -6.789 -1.916 1 96 79 ASP A CA 1
ATOM 629 C C . ASP A 1 79 ? -13.82 -6.141 -0.537 1 96 79 ASP A C 1
ATOM 631 O O . ASP A 1 79 ? -14.664 -6.516 0.282 1 96 79 ASP A O 1
ATOM 635 N N . ALA A 1 80 ? -12.945 -5.215 -0.251 1 96.88 80 ALA A N 1
ATOM 636 C CA . ALA A 1 80 ? -12.906 -4.551 1.05 1 96.88 80 ALA A CA 1
ATOM 637 C C . ALA A 1 80 ? -12.141 -3.236 0.972 1 96.88 80 ALA A C 1
ATOM 639 O O . ALA A 1 80 ? -11.367 -3.014 0.033 1 96.88 80 ALA A O 1
ATOM 640 N N . ALA A 1 81 ? -12.352 -2.414 1.96 1 97.69 81 ALA A N 1
ATOM 641 C CA . ALA A 1 81 ? -11.602 -1.167 2.109 1 97.69 81 ALA A CA 1
ATOM 642 C C . ALA A 1 81 ? -11.477 -0.78 3.58 1 97.69 81 ALA A C 1
ATOM 644 O O . ALA A 1 81 ? -12.414 -0.943 4.359 1 97.69 81 ALA A O 1
ATOM 645 N N . LEU A 1 82 ? -10.344 -0.34 3.957 1 98.06 82 LEU A N 1
ATOM 646 C CA . LEU A 1 82 ? -10.016 0.182 5.281 1 98.06 82 LEU A CA 1
ATOM 647 C C . LEU A 1 82 ? -9.422 1.584 5.18 1 98.06 82 LEU A C 1
ATOM 649 O O . LEU A 1 82 ? -8.391 1.782 4.535 1 98.06 82 LEU A O 1
ATOM 653 N N . VAL A 1 83 ? -10.078 2.549 5.762 1 98.38 83 VAL A N 1
ATOM 654 C CA . VAL A 1 83 ? -9.609 3.93 5.773 1 98.38 83 VAL A CA 1
ATOM 655 C C . VAL A 1 83 ? -9.57 4.453 7.207 1 98.38 83 VAL A C 1
ATOM 657 O O . VAL A 1 83 ? -10.586 4.426 7.91 1 98.38 83 VAL A O 1
ATOM 660 N N . VAL A 1 84 ? -8.438 4.859 7.621 1 98.44 84 VAL A N 1
ATOM 661 C CA . VAL A 1 84 ? -8.258 5.445 8.945 1 98.44 84 VAL A CA 1
ATOM 662 C C . VAL A 1 84 ? -7.566 6.801 8.82 1 98.44 84 VAL A C 1
ATOM 664 O O . VAL A 1 84 ? -6.539 6.922 8.148 1 98.44 84 VAL A O 1
ATOM 667 N N . HIS A 1 85 ? -8.078 7.734 9.398 1 97.62 85 HIS A N 1
ATOM 668 C CA . HIS A 1 85 ? -7.5 9.07 9.344 1 97.62 85 HIS A CA 1
ATOM 669 C C . HIS A 1 85 ? -7.371 9.672 10.742 1 97.62 85 HIS A C 1
ATOM 671 O O . HIS A 1 85 ? -8.336 9.695 11.508 1 97.62 85 HIS A O 1
ATOM 677 N N . ARG A 1 86 ? -6.25 10.109 11 1 97.12 86 ARG A N 1
ATOM 678 C CA . ARG A 1 86 ? -5.965 10.797 12.258 1 97.12 86 ARG A CA 1
ATOM 679 C C . ARG A 1 86 ? -6.414 12.258 12.195 1 97.12 86 ARG A C 1
ATOM 681 O O . ARG A 1 86 ? -6.371 12.883 11.133 1 97.12 86 ARG A O 1
ATOM 688 N N . VAL A 1 87 ? -6.816 12.773 13.258 1 96.5 87 VAL A N 1
ATOM 689 C CA . VAL A 1 87 ? -7.082 14.195 13.477 1 96.5 87 VAL A CA 1
ATOM 690 C C . VAL A 1 87 ? -6.43 14.648 14.773 1 96.5 87 VAL A C 1
ATOM 692 O O . VAL A 1 87 ? -5.781 13.859 15.469 1 96.5 87 VAL A O 1
ATOM 695 N N . GLY A 1 88 ? -6.484 15.906 15 1 96.12 88 GLY A N 1
ATOM 696 C CA . GLY A 1 88 ? -5.859 16.438 16.203 1 96.12 88 GLY A CA 1
ATOM 697 C C . GLY A 1 88 ? -4.371 16.688 16.031 1 96.12 88 GLY A C 1
ATOM 698 O O . GLY A 1 88 ? -3.914 17.062 14.961 1 96.12 88 GLY A O 1
ATOM 699 N N . GLU A 1 89 ? -3.66 16.453 17.125 1 96.31 89 GLU A N 1
ATOM 700 C CA . GLU A 1 89 ? -2.24 16.781 17.156 1 96.31 89 GLU A CA 1
ATOM 701 C C . GLU A 1 89 ? -1.4 15.68 16.516 1 96.31 89 GLU A C 1
ATOM 703 O O . GLU A 1 89 ? -1.606 14.492 16.812 1 96.31 89 GLU A O 1
ATOM 708 N N . LEU A 1 90 ? -0.493 16.156 15.688 1 96.5 90 LEU A N 1
ATOM 709 C CA . LEU A 1 90 ? 0.455 15.242 15.055 1 96.5 90 LEU A CA 1
ATOM 710 C C . LEU A 1 90 ? 1.876 15.789 15.148 1 96.5 90 LEU A C 1
ATOM 712 O O . LEU A 1 90 ? 2.082 17 15.125 1 96.5 90 LEU A O 1
ATOM 716 N N . THR A 1 91 ? 2.816 14.898 15.25 1 95.38 91 THR A N 1
ATOM 717 C CA . THR A 1 91 ? 4.23 15.242 15.156 1 95.38 91 THR A CA 1
ATOM 718 C C . THR A 1 91 ? 4.883 14.523 13.977 1 95.38 91 THR A C 1
ATOM 720 O O . THR A 1 91 ? 4.328 13.562 13.445 1 95.38 91 THR A O 1
ATOM 723 N N . PRO A 1 92 ? 6.02 15.008 13.5 1 94.5 92 PRO A N 1
ATOM 724 C CA . PRO A 1 92 ? 6.676 14.406 12.328 1 94.5 92 PRO A CA 1
ATOM 725 C C . PRO A 1 92 ? 6.887 12.906 12.477 1 94.5 92 PRO A C 1
ATOM 727 O O . PRO A 1 92 ? 7.215 12.43 13.57 1 94.5 92 PRO A O 1
ATOM 730 N N . ALA A 1 93 ? 6.68 12.164 11.406 1 93.75 93 ALA A N 1
ATOM 731 C CA . ALA A 1 93 ? 6.891 10.727 11.258 1 93.75 93 ALA A CA 1
ATOM 732 C C . ALA A 1 93 ? 5.664 9.945 11.727 1 93.75 93 ALA A C 1
ATOM 734 O O . ALA A 1 93 ? 5.602 8.719 11.555 1 93.75 93 ALA A O 1
ATOM 735 N N . GLU A 1 94 ? 4.695 10.633 12.297 1 95.62 94 GLU A N 1
ATOM 736 C CA . GLU A 1 94 ? 3.473 9.93 12.68 1 95.62 94 GLU A CA 1
ATOM 737 C C . GLU A 1 94 ? 2.568 9.695 11.477 1 95.62 94 GLU A C 1
ATOM 739 O O . GLU A 1 94 ? 2.416 10.578 10.625 1 95.62 94 GLU A O 1
ATOM 744 N N . PRO A 1 95 ? 1.973 8.516 11.391 1 97.19 95 PRO A N 1
ATOM 745 C CA . PRO A 1 95 ? 0.982 8.273 10.344 1 97.19 95 PRO A CA 1
ATOM 746 C C . PRO A 1 95 ? -0.247 9.172 10.469 1 97.19 95 PRO A C 1
ATOM 748 O O . PRO A 1 95 ? -0.747 9.383 11.578 1 97.19 95 PRO A O 1
ATOM 751 N N . ILE A 1 96 ? -0.687 9.68 9.367 1 97.06 96 ILE A N 1
ATOM 752 C CA . ILE A 1 96 ? -1.853 10.547 9.289 1 97.06 96 ILE A CA 1
ATOM 753 C C . ILE A 1 96 ? -3.041 9.781 8.727 1 97.06 96 ILE A C 1
ATOM 755 O O . ILE A 1 96 ? -4.168 9.922 9.203 1 97.06 96 ILE A O 1
ATOM 759 N N . VAL A 1 97 ? -2.783 8.992 7.758 1 98.25 97 VAL A N 1
ATOM 760 C CA . VAL A 1 97 ? -3.873 8.344 7.035 1 98.25 97 VAL A CA 1
ATOM 761 C C . VAL A 1 97 ? -3.426 6.961 6.555 1 98.25 97 VAL A C 1
ATOM 763 O O . VAL A 1 97 ? -2.271 6.777 6.164 1 98.25 97 VAL A O 1
ATOM 766 N N . LEU A 1 98 ? -4.246 6 6.656 1 98.81 98 LEU A N 1
ATOM 767 C CA . LEU A 1 98 ? -4.141 4.66 6.082 1 98.81 98 LEU A CA 1
ATOM 768 C C . LEU A 1 98 ? -5.301 4.387 5.133 1 98.81 98 LEU A C 1
ATOM 770 O O . LEU A 1 98 ? -6.469 4.516 5.52 1 98.81 98 LEU A O 1
ATOM 774 N N . VAL A 1 99 ? -5.039 4.125 3.928 1 98.88 99 VAL A N 1
ATOM 775 C CA . VAL A 1 99 ? -6.012 3.635 2.957 1 98.88 99 VAL A CA 1
ATOM 776 C C . VAL A 1 99 ? -5.578 2.268 2.434 1 98.88 99 VAL A C 1
ATOM 778 O O . VAL A 1 99 ? -4.473 2.119 1.906 1 98.88 99 VAL A O 1
ATOM 781 N N . ALA A 1 100 ? -6.402 1.323 2.58 1 98.69 100 ALA A N 1
ATOM 782 C CA . ALA A 1 100 ? -6.152 -0.018 2.057 1 98.69 100 ALA A CA 1
ATOM 783 C C . ALA A 1 100 ? -7.383 -0.56 1.33 1 98.69 100 ALA A C 1
ATOM 785 O O . ALA A 1 100 ? -8.508 -0.421 1.812 1 98.69 100 ALA A O 1
ATOM 786 N N . VAL A 1 101 ? -7.129 -1.132 0.204 1 98.38 101 VAL A N 1
ATOM 787 C CA . VAL A 1 101 ? -8.234 -1.727 -0.532 1 98.38 101 VAL A CA 1
ATOM 788 C C . VAL A 1 101 ? -7.852 -3.121 -1.015 1 98.38 101 VAL A C 1
ATOM 790 O O . VAL A 1 101 ? -6.676 -3.389 -1.282 1 98.38 101 VAL A O 1
ATOM 793 N N . TRP A 1 102 ? -8.75 -3.979 -1.063 1 97.25 102 TRP A N 1
ATOM 794 C CA . TRP A 1 102 ? -8.609 -5.348 -1.554 1 97.25 102 TRP A CA 1
ATOM 795 C C . TRP A 1 102 ? -9.469 -5.578 -2.787 1 97.25 102 TRP A C 1
ATOM 797 O O . TRP A 1 102 ? -10.625 -5.145 -2.834 1 97.25 102 TRP A O 1
ATOM 807 N N . SER A 1 103 ? -8.906 -6.176 -3.754 1 97.06 103 SER A N 1
ATOM 808 C CA . SER A 1 103 ? -9.602 -6.484 -4.996 1 97.06 103 SER A CA 1
ATOM 809 C C . SER A 1 103 ? -9.078 -7.773 -5.621 1 97.06 103 SER A C 1
ATOM 811 O O . SER A 1 103 ? -8.031 -8.281 -5.215 1 97.06 103 SER A O 1
ATOM 813 N N . ALA A 1 104 ? -9.82 -8.289 -6.559 1 94.5 104 ALA A N 1
ATOM 814 C CA . ALA A 1 104 ? -9.375 -9.484 -7.281 1 94.5 104 ALA A CA 1
ATOM 815 C C . ALA A 1 104 ? -8.164 -9.18 -8.156 1 94.5 104 ALA A C 1
ATOM 817 O O . ALA A 1 104 ? -7.305 -10.039 -8.359 1 94.5 104 ALA A O 1
ATOM 818 N N . HIS A 1 105 ? -8.062 -7.887 -8.594 1 95.06 105 HIS A N 1
ATOM 819 C CA . HIS A 1 105 ? -7.027 -7.566 -9.57 1 95.06 105 HIS A CA 1
ATOM 820 C C . HIS A 1 105 ? -6.262 -6.309 -9.18 1 95.06 105 HIS A C 1
ATOM 822 O O . HIS A 1 105 ? -6.828 -5.402 -8.562 1 95.06 105 HIS A O 1
ATOM 828 N N . ARG A 1 106 ? -4.988 -6.297 -9.641 1 96.81 106 ARG A N 1
ATOM 829 C CA . ARG A 1 106 ? -4.074 -5.266 -9.164 1 96.81 106 ARG A CA 1
ATOM 830 C C . ARG A 1 106 ? -4.449 -3.9 -9.734 1 96.81 106 ARG A C 1
ATOM 832 O O . ARG A 1 106 ? -4.316 -2.881 -9.047 1 96.81 106 ARG A O 1
ATOM 839 N N . ALA A 1 107 ? -4.945 -3.871 -11.008 1 97.12 107 ALA A N 1
ATOM 840 C CA . ALA A 1 107 ? -5.277 -2.59 -11.625 1 97.12 107 ALA A CA 1
ATOM 841 C C . ALA A 1 107 ? -6.352 -1.855 -10.828 1 97.12 107 ALA A C 1
ATOM 843 O O . ALA A 1 107 ? -6.219 -0.662 -10.555 1 97.12 107 ALA A O 1
ATOM 844 N N . ALA A 1 108 ? -7.395 -2.582 -10.477 1 97.94 108 ALA A N 1
ATOM 845 C CA . ALA A 1 108 ? -8.484 -1.998 -9.703 1 97.94 108 ALA A CA 1
ATOM 846 C C . ALA A 1 108 ? -8 -1.539 -8.336 1 97.94 108 ALA A C 1
ATOM 848 O O . ALA A 1 108 ? -8.383 -0.465 -7.859 1 97.94 108 ALA A O 1
ATOM 849 N N . ALA A 1 109 ? -7.188 -2.318 -7.656 1 98.38 109 ALA A N 1
ATOM 850 C CA . ALA A 1 109 ? -6.676 -1.975 -6.336 1 98.38 109 ALA A CA 1
ATOM 851 C C . ALA A 1 109 ? -5.871 -0.677 -6.379 1 98.38 109 ALA A C 1
ATOM 853 O O . ALA A 1 109 ? -6.105 0.231 -5.574 1 98.38 109 ALA A O 1
ATOM 854 N N . PHE A 1 110 ? -4.941 -0.584 -7.406 1 98.56 110 PHE A N 1
ATOM 855 C CA . PHE A 1 110 ? -4.125 0.616 -7.543 1 98.56 110 PHE A CA 1
ATOM 856 C C . PHE A 1 110 ? -5 1.835 -7.82 1 98.56 110 PHE A C 1
ATOM 858 O O . PHE A 1 110 ? -4.844 2.875 -7.18 1 98.56 110 PHE A O 1
ATOM 865 N N . ALA A 1 111 ? -5.906 1.668 -8.734 1 98.5 111 ALA A N 1
ATOM 866 C CA . ALA A 1 111 ? -6.738 2.791 -9.156 1 98.5 111 ALA A CA 1
ATOM 867 C C . ALA A 1 111 ? -7.621 3.279 -8.008 1 98.5 111 ALA A C 1
ATOM 869 O O . ALA A 1 111 ? -7.711 4.484 -7.754 1 98.5 111 ALA A O 1
ATOM 870 N N . ALA A 1 112 ? -8.234 2.377 -7.332 1 98.75 112 ALA A N 1
ATOM 871 C CA . ALA A 1 112 ? -9.156 2.725 -6.254 1 98.75 112 ALA A CA 1
ATOM 872 C C . ALA A 1 112 ? -8.414 3.396 -5.098 1 98.75 112 ALA A C 1
ATOM 874 O O . ALA A 1 112 ? -8.859 4.422 -4.578 1 98.75 112 ALA A O 1
ATOM 875 N N . CYS A 1 113 ? -7.305 2.809 -4.672 1 98.75 113 CYS A N 1
ATOM 876 C CA . CYS A 1 113 ? -6.527 3.365 -3.57 1 98.75 113 CYS A CA 1
ATOM 877 C C . CYS A 1 113 ? -6.094 4.797 -3.875 1 98.75 113 CYS A C 1
ATOM 879 O O . CYS A 1 113 ? -6.246 5.684 -3.037 1 98.75 113 CYS A O 1
ATOM 881 N N . ARG A 1 114 ? -5.602 4.969 -5.078 1 98.25 114 ARG A N 1
ATOM 882 C CA . ARG A 1 114 ? -5.164 6.297 -5.488 1 98.25 114 ARG A CA 1
ATOM 883 C C . ARG A 1 114 ? -6.336 7.273 -5.527 1 98.25 114 ARG A C 1
ATOM 885 O O . ARG A 1 114 ? -6.219 8.406 -5.055 1 98.25 114 ARG A O 1
ATOM 892 N N . GLU A 1 115 ? -7.367 6.859 -6.102 1 97.56 115 GLU A N 1
ATOM 893 C CA . GLU A 1 115 ? -8.523 7.746 -6.207 1 97.56 115 GLU A CA 1
ATOM 894 C C . GLU A 1 115 ? -9.039 8.141 -4.828 1 97.56 115 GLU A C 1
ATOM 896 O O . GLU A 1 115 ? -9.391 9.305 -4.602 1 97.56 115 GLU A O 1
ATOM 901 N N . ILE A 1 116 ? -9.188 7.191 -3.896 1 98 116 ILE A N 1
ATOM 902 C CA . ILE A 1 116 ? -9.633 7.492 -2.541 1 98 116 ILE A CA 1
ATOM 903 C C . ILE A 1 116 ? -8.727 8.547 -1.921 1 98 116 ILE A C 1
ATOM 905 O O . ILE A 1 116 ? -9.203 9.539 -1.362 1 98 116 ILE A O 1
ATOM 909 N N . MET A 1 117 ? -7.453 8.391 -2.121 1 97.38 117 MET A N 1
ATOM 910 C CA . MET A 1 117 ? -6.488 9.312 -1.527 1 97.38 117 MET A CA 1
ATOM 911 C C . MET A 1 117 ? -6.594 10.695 -2.162 1 97.38 117 MET A C 1
ATOM 913 O O . MET A 1 117 ? -6.598 11.703 -1.458 1 97.38 117 MET A O 1
ATOM 917 N N . GLU A 1 118 ? -6.652 10.656 -3.506 1 95.62 118 GLU A N 1
ATOM 918 C CA . GLU A 1 118 ? -6.727 11.93 -4.211 1 95.62 118 GLU A CA 1
ATOM 919 C C . GLU A 1 118 ? -7.992 12.695 -3.836 1 95.62 118 GLU A C 1
ATOM 921 O O . GLU A 1 118 ? -7.945 13.906 -3.598 1 95.62 118 GLU A O 1
ATOM 926 N N . THR A 1 119 ? -9.078 12.039 -3.801 1 94.44 119 THR A N 1
ATOM 927 C CA . THR A 1 119 ? -10.344 12.664 -3.441 1 94.44 119 THR A CA 1
ATOM 928 C C . THR A 1 119 ? -10.32 13.141 -1.992 1 94.44 119 THR A C 1
ATOM 930 O O . THR A 1 119 ? -10.789 14.242 -1.687 1 94.44 119 THR A O 1
ATOM 933 N N . LEU A 1 120 ? -9.789 12.336 -1.065 1 93.31 120 LEU A N 1
ATOM 934 C CA . LEU A 1 120 ? -9.664 12.68 0.346 1 93.31 120 LEU A CA 1
ATOM 935 C C . LEU A 1 120 ? -8.836 13.953 0.523 1 93.31 120 LEU A C 1
ATOM 937 O O . LEU A 1 120 ? -9.219 14.852 1.276 1 93.31 120 LEU A O 1
ATOM 941 N N . LYS A 1 121 ? -7.773 14.039 -0.216 1 89.81 121 LYS A N 1
ATOM 942 C CA . LYS A 1 121 ? -6.879 15.188 -0.091 1 89.81 121 LYS A CA 1
ATOM 943 C C . LYS A 1 121 ? -7.531 16.453 -0.638 1 89.81 121 LYS A C 1
ATOM 945 O O . LYS A 1 121 ? -7.301 17.547 -0.12 1 89.81 121 LYS A O 1
ATOM 950 N N . HIS A 1 122 ? -8.336 16.25 -1.591 1 86.75 122 HIS A N 1
ATOM 951 C CA . HIS A 1 122 ? -8.922 17.406 -2.266 1 86.75 122 HIS A CA 1
ATOM 952 C C . HIS A 1 122 ? -10.219 17.844 -1.592 1 86.75 122 HIS A C 1
ATOM 954 O O . HIS A 1 122 ? -10.539 19.031 -1.555 1 86.75 122 HIS A O 1
ATOM 960 N N . ALA A 1 123 ? -10.969 16.938 -1.047 1 81.44 123 ALA A N 1
ATOM 961 C CA . ALA A 1 123 ? -12.359 17.25 -0.71 1 81.44 123 ALA A CA 1
ATOM 962 C C . ALA A 1 123 ? -12.602 17.109 0.791 1 81.44 123 ALA A C 1
ATOM 964 O O . ALA A 1 123 ? -13.602 17.609 1.309 1 81.44 123 ALA A O 1
ATOM 965 N N . ALA A 1 124 ? -11.766 16.375 1.438 1 78.75 124 ALA A N 1
ATOM 966 C CA . ALA A 1 124 ? -12.062 16.141 2.848 1 78.75 124 ALA A CA 1
ATOM 967 C C . ALA A 1 124 ? -11.977 17.422 3.656 1 78.75 124 ALA A C 1
ATOM 969 O O . ALA A 1 124 ? -11.07 18.234 3.449 1 78.75 124 ALA A O 1
ATOM 970 N N . PRO A 1 125 ? -12.898 17.641 4.488 1 79.88 125 PRO A N 1
ATOM 971 C CA . PRO A 1 125 ? -13.047 18.906 5.227 1 79.88 125 PRO A CA 1
ATOM 972 C C . PRO A 1 125 ? -12.125 18.984 6.441 1 79.88 125 PRO A C 1
ATOM 974 O O . PRO A 1 125 ? -12.594 18.906 7.582 1 79.88 125 PRO A O 1
ATOM 977 N N . PHE A 1 126 ? -10.914 19.078 6.227 1 86.69 126 PHE A N 1
ATOM 978 C CA . PHE A 1 126 ? -9.961 19.281 7.309 1 86.69 126 PHE A CA 1
ATOM 979 C C . PHE A 1 126 ? -9.359 20.672 7.246 1 86.69 126 PHE A C 1
ATOM 981 O O . PHE A 1 126 ? -9.172 21.234 6.16 1 86.69 126 PHE A O 1
ATOM 988 N N . TRP A 1 127 ? -9.141 21.25 8.414 1 86.94 127 TRP A N 1
ATOM 989 C CA . TRP A 1 127 ? -8.312 22.453 8.539 1 86.94 127 TRP A CA 1
ATOM 990 C C . TRP A 1 127 ? -6.988 22.125 9.219 1 86.94 127 TRP A C 1
ATOM 992 O O . TRP A 1 127 ? -6.941 21.328 10.148 1 86.94 127 TRP A O 1
ATOM 1002 N N . LYS A 1 128 ? -6.023 22.719 8.656 1 90.25 128 LYS A N 1
ATOM 1003 C CA . LYS A 1 128 ? -4.688 22.344 9.109 1 90.25 128 LYS A CA 1
ATOM 1004 C C . LYS A 1 128 ? -3.926 23.578 9.609 1 90.25 128 LYS A C 1
ATOM 1006 O O . LYS A 1 128 ? -3.926 24.625 8.961 1 90.25 128 LYS A O 1
ATOM 1011 N N . ARG A 1 129 ? -3.367 23.453 10.766 1 92.12 129 ARG A N 1
ATOM 1012 C CA . ARG A 1 129 ? -2.385 24.438 11.227 1 92.12 129 ARG A CA 1
ATOM 1013 C C . ARG A 1 129 ? -1.059 23.766 11.562 1 92.12 129 ARG A C 1
ATOM 1015 O O . ARG A 1 129 ? -1.038 22.656 12.109 1 92.12 129 ARG A O 1
ATOM 1022 N N . GLU A 1 130 ? 0.014 24.484 11.289 1 93.56 130 GLU A N 1
ATOM 1023 C CA . GLU A 1 130 ? 1.357 23.953 11.484 1 93.56 130 GLU A CA 1
ATOM 1024 C C . GLU A 1 130 ? 2.129 24.766 12.523 1 93.56 130 GLU A C 1
ATOM 1026 O O . GLU A 1 130 ? 1.935 25.969 12.641 1 93.56 130 GLU A O 1
ATOM 1031 N N . THR A 1 131 ? 2.844 24.141 13.281 1 93.31 131 THR A N 1
ATOM 1032 C CA . THR A 1 131 ? 3.805 24.766 14.172 1 93.31 131 THR A CA 1
ATOM 1033 C C . THR A 1 131 ? 5.211 24.719 13.586 1 93.31 131 THR A C 1
ATOM 1035 O O . THR A 1 131 ? 5.707 23.641 13.25 1 93.31 131 THR A O 1
ATOM 1038 N N . LEU A 1 132 ? 5.859 25.844 13.469 1 92.19 132 LEU A N 1
ATOM 1039 C CA . LEU A 1 132 ? 7.184 25.953 12.867 1 92.19 132 LEU A CA 1
ATOM 1040 C C . LEU A 1 132 ? 8.273 25.812 13.922 1 92.19 132 LEU A C 1
ATOM 1042 O O . LEU A 1 132 ? 7.984 25.766 15.117 1 92.19 132 LEU A O 1
ATOM 1046 N N . ALA A 1 133 ? 9.484 25.75 13.5 1 90.19 133 ALA A N 1
ATOM 1047 C CA . ALA A 1 133 ? 10.617 25.5 14.391 1 90.19 133 ALA A CA 1
ATOM 1048 C C . ALA A 1 133 ? 10.766 26.641 15.406 1 90.19 133 ALA A C 1
ATOM 1050 O O . ALA A 1 133 ? 11.234 26.422 16.516 1 90.19 133 ALA A O 1
ATOM 1051 N N . ASP A 1 134 ? 10.32 27.781 15.016 1 91.81 134 ASP A N 1
ATOM 1052 C CA . ASP A 1 134 ? 10.461 28.938 15.906 1 91.81 134 ASP A CA 1
ATOM 1053 C C . ASP A 1 134 ? 9.273 29.062 16.844 1 91.81 134 ASP A C 1
ATOM 1055 O O . ASP A 1 134 ? 9.195 30 17.641 1 91.81 134 ASP A O 1
ATOM 1059 N N . GLY A 1 135 ? 8.344 28.125 16.719 1 90.12 135 GLY A N 1
ATOM 1060 C CA . GLY A 1 135 ? 7.188 28.094 17.594 1 90.12 135 GLY A CA 1
ATOM 1061 C C . GLY A 1 135 ? 5.977 28.812 17.016 1 90.12 135 GLY A C 1
ATOM 1062 O O . GLY A 1 135 ? 4.875 28.703 17.562 1 90.12 135 GLY A O 1
ATOM 1063 N N . SER A 1 136 ? 6.16 29.5 15.914 1 92.19 136 SER A N 1
ATOM 1064 C CA . SER A 1 136 ? 5.039 30.203 15.297 1 92.19 136 SER A CA 1
ATOM 1065 C C . SER A 1 136 ? 4.074 29.219 14.641 1 92.19 136 SER A C 1
ATOM 1067 O O . SER A 1 136 ? 4.438 28.078 14.344 1 92.19 136 SER A O 1
ATOM 1069 N N . VAL A 1 137 ? 2.848 29.703 14.484 1 90.44 137 VAL A N 1
ATOM 1070 C CA . VAL A 1 137 ? 1.787 28.891 13.914 1 90.44 137 VAL A CA 1
ATOM 1071 C C . VAL A 1 137 ? 1.378 29.453 12.555 1 90.44 137 VAL A C 1
ATOM 1073 O O . VAL A 1 137 ? 1.245 30.656 12.391 1 90.44 137 VAL A O 1
ATOM 1076 N N . ARG A 1 138 ? 1.229 28.469 11.57 1 89.94 138 ARG A N 1
ATOM 1077 C CA . ARG A 1 138 ? 0.842 28.812 10.203 1 89.94 138 ARG A CA 1
ATOM 1078 C C . ARG A 1 138 ? -0.368 27.984 9.766 1 89.94 138 ARG A C 1
ATOM 1080 O O . ARG A 1 138 ? -0.377 26.766 9.891 1 89.94 138 ARG A O 1
ATOM 1087 N N . TRP A 1 139 ? -1.36 28.672 9.344 1 86.69 139 TRP A N 1
ATOM 1088 C CA . TRP A 1 139 ? -2.518 28 8.773 1 86.69 139 TRP A CA 1
ATOM 1089 C C . TRP A 1 139 ? -2.273 27.641 7.309 1 86.69 139 TRP A C 1
ATOM 1091 O O . TRP A 1 139 ? -1.805 28.484 6.535 1 86.69 139 TRP A O 1
ATOM 1101 N N . VAL A 1 140 ? -2.547 26.328 7.09 1 82.25 140 VAL A N 1
ATOM 1102 C CA . VAL A 1 140 ? -2.328 25.844 5.727 1 82.25 140 VAL A CA 1
ATOM 1103 C C . VAL A 1 140 ? -3.594 26.062 4.898 1 82.25 140 VAL A C 1
ATOM 1105 O O . VAL A 1 140 ? -4.676 25.609 5.285 1 82.25 140 VAL A O 1
ATOM 1108 N N . GLU A 1 141 ? -3.59 26.906 3.938 1 69.75 141 GLU A N 1
ATOM 1109 C CA . GLU A 1 141 ? -4.762 27.266 3.146 1 69.75 141 GLU A CA 1
ATOM 1110 C C . GLU A 1 141 ? -5.074 26.203 2.104 1 69.75 141 GLU A C 1
ATOM 1112 O O . GLU A 1 141 ? -6.242 25.938 1.806 1 69.75 141 GLU A O 1
ATOM 1117 N N . LYS A 1 142 ? -3.91 25.797 1.281 1 64.38 142 LYS A N 1
ATOM 1118 C CA . LYS A 1 142 ? -4.191 24.938 0.137 1 64.38 142 LYS A CA 1
ATOM 1119 C C . LYS A 1 142 ? -3.693 23.516 0.385 1 64.38 142 LYS A C 1
ATOM 1121 O O . LYS A 1 142 ? -2.752 23.297 1.153 1 64.38 142 LYS A O 1
ATOM 1126 N N . ASN A 1 143 ? -4.531 22.609 -0.093 1 59.44 143 ASN A N 1
ATOM 1127 C CA . ASN A 1 143 ? -4.125 21.203 -0.038 1 59.44 143 ASN A CA 1
ATOM 1128 C C . ASN A 1 143 ? -2.824 20.969 -0.799 1 59.44 143 ASN A C 1
ATOM 1130 O O . ASN A 1 143 ? -2.506 21.703 -1.735 1 59.44 143 ASN A O 1
ATOM 1134 N N . THR A 1 144 ? -1.882 20.359 -0.105 1 54.75 144 THR A N 1
ATOM 1135 C CA . THR A 1 144 ? -0.581 20.094 -0.708 1 54.75 144 THR A CA 1
ATOM 1136 C C . THR A 1 144 ? -0.742 19.359 -2.033 1 54.75 144 THR A C 1
ATOM 1138 O O . THR A 1 144 ? -1.581 18.469 -2.152 1 54.75 144 THR A O 1
ATOM 1141 N N . GLN A 1 145 ? -0.156 19.969 -3.172 1 54.38 145 GLN A N 1
ATOM 1142 C CA . GLN A 1 145 ? -0.15 19.328 -4.484 1 54.38 145 GLN A CA 1
ATOM 1143 C C . GLN A 1 145 ? 0.554 17.984 -4.441 1 54.38 145 GLN A C 1
ATOM 1145 O O . GLN A 1 145 ? 1.567 17.828 -3.758 1 54.38 145 GLN A O 1
ATOM 1150 N N . GLY A 1 146 ? -0.116 16.828 -4.539 1 55.78 146 GLY A N 1
ATOM 1151 C CA . GLY A 1 146 ? 0.313 15.445 -4.508 1 55.78 146 GLY A CA 1
ATOM 1152 C C . GLY A 1 146 ? 1.613 15.203 -5.25 1 55.78 146 GLY A C 1
ATOM 1153 O O . GLY A 1 146 ? 2.074 16.062 -6 1 55.78 146 GLY A O 1
ATOM 1154 N N . MET B 1 1 ? 17.328 3.602 0.453 1 90.94 1 MET B N 1
ATOM 1155 C CA . MET B 1 1 ? 17.641 2.244 0.888 1 90.94 1 MET B CA 1
ATOM 1156 C C . MET B 1 1 ? 16.781 1.223 0.154 1 90.94 1 MET B C 1
ATOM 1158 O O . MET B 1 1 ? 15.586 1.447 -0.056 1 90.94 1 MET B O 1
ATOM 1162 N N . ILE B 1 2 ? 17.391 0.16 -0.27 1 94.94 2 ILE B N 1
ATOM 1163 C CA . ILE B 1 2 ? 16.672 -0.844 -1.037 1 94.94 2 ILE B CA 1
ATOM 1164 C C . ILE B 1 2 ? 16.859 -2.221 -0.405 1 94.94 2 ILE B C 1
ATOM 1166 O O . ILE B 1 2 ? 17.969 -2.561 0.023 1 94.94 2 ILE B O 1
ATOM 1170 N N . HIS B 1 3 ? 15.859 -2.949 -0.279 1 96.62 3 HIS B N 1
ATOM 1171 C CA . HIS B 1 3 ? 15.906 -4.363 0.076 1 96.62 3 HIS B CA 1
ATOM 1172 C C . HIS B 1 3 ? 15.078 -5.207 -0.89 1 96.62 3 HIS B C 1
ATOM 1174 O O . HIS B 1 3 ? 13.891 -4.953 -1.076 1 96.62 3 HIS B O 1
ATOM 1180 N N . VAL B 1 4 ? 15.703 -6.102 -1.528 1 97.38 4 VAL B N 1
ATOM 1181 C CA . VAL B 1 4 ? 15.047 -7.039 -2.432 1 97.38 4 VAL B CA 1
ATOM 1182 C C . VAL B 1 4 ? 15.352 -8.469 -2.004 1 97.38 4 VAL B C 1
ATOM 1184 O O . VAL B 1 4 ? 16.516 -8.828 -1.792 1 97.38 4 VAL B O 1
ATOM 1187 N N . GLU B 1 5 ? 14.328 -9.258 -1.937 1 97.25 5 GLU B N 1
ATOM 1188 C CA . GLU B 1 5 ? 14.5 -10.633 -1.481 1 97.25 5 GLU B CA 1
ATOM 1189 C C . GLU B 1 5 ? 13.594 -11.586 -2.256 1 97.25 5 GLU B C 1
ATOM 1191 O O . GLU B 1 5 ? 12.398 -11.328 -2.42 1 97.25 5 GLU B O 1
ATOM 1196 N N . VAL B 1 6 ? 14.156 -12.625 -2.742 1 97.06 6 VAL B N 1
ATOM 1197 C CA . VAL B 1 6 ? 13.414 -13.766 -3.289 1 97.06 6 VAL B CA 1
ATOM 1198 C C . VAL B 1 6 ? 13.523 -14.953 -2.336 1 97.06 6 VAL B C 1
ATOM 1200 O O . VAL B 1 6 ? 14.617 -15.344 -1.938 1 97.06 6 VAL B O 1
ATOM 1203 N N . ARG B 1 7 ? 12.359 -15.555 -1.999 1 97 7 ARG B N 1
ATOM 1204 C CA . ARG B 1 7 ? 12.422 -16.578 -0.956 1 97 7 ARG B CA 1
ATOM 1205 C C . ARG B 1 7 ? 11.344 -17.625 -1.156 1 97 7 ARG B C 1
ATOM 1207 O O . ARG B 1 7 ? 10.305 -17.359 -1.761 1 97 7 ARG B O 1
ATOM 1214 N N . GLU B 1 8 ? 11.562 -18.781 -0.522 1 96.94 8 GLU B N 1
ATOM 1215 C CA . GLU B 1 8 ? 10.555 -19.844 -0.527 1 96.94 8 GLU B CA 1
ATOM 1216 C C . GLU B 1 8 ? 9.656 -19.75 0.705 1 96.94 8 GLU B C 1
ATOM 1218 O O . GLU B 1 8 ? 8.469 -20.062 0.637 1 96.94 8 GLU B O 1
ATOM 1223 N N . ALA B 1 9 ? 10.211 -19.344 1.759 1 97.44 9 ALA B N 1
ATOM 1224 C CA . ALA B 1 9 ? 9.5 -19.328 3.039 1 97.44 9 ALA B CA 1
ATOM 1225 C C . ALA B 1 9 ? 8.352 -18.328 3.02 1 97.44 9 ALA B C 1
ATOM 1227 O O . ALA B 1 9 ? 8.492 -17.219 2.484 1 97.44 9 ALA B O 1
ATOM 1228 N N . ALA B 1 10 ? 7.246 -18.766 3.607 1 97.5 10 ALA B N 1
ATOM 1229 C CA . ALA B 1 10 ? 6.098 -17.875 3.748 1 97.5 10 ALA B CA 1
ATOM 1230 C C . ALA B 1 10 ? 6.477 -16.609 4.516 1 97.5 10 ALA B C 1
ATOM 1232 O O . ALA B 1 10 ? 7.434 -16.609 5.293 1 97.5 10 ALA B O 1
ATOM 1233 N N . PHE B 1 11 ? 5.746 -15.5 4.281 1 97.44 11 PHE B N 1
ATOM 1234 C CA . PHE B 1 11 ? 5.957 -14.273 5.035 1 97.44 11 PHE B CA 1
ATOM 1235 C C . PHE B 1 11 ? 4.637 -13.555 5.277 1 97.44 11 PHE B C 1
ATOM 1237 O O . PHE B 1 11 ? 3.656 -13.789 4.57 1 97.44 11 PHE B O 1
ATOM 1244 N N . ASP B 1 12 ? 4.609 -12.828 6.297 1 97.38 12 ASP B N 1
ATOM 1245 C CA . ASP B 1 12 ? 3.527 -11.883 6.574 1 97.38 12 ASP B CA 1
ATOM 1246 C C . ASP B 1 12 ? 3.922 -10.461 6.18 1 97.38 12 ASP B C 1
ATOM 1248 O O . ASP B 1 12 ? 4.801 -9.859 6.801 1 97.38 12 ASP B O 1
ATOM 1252 N N . PRO B 1 13 ? 3.27 -9.953 5.133 1 98.31 13 PRO B N 1
ATOM 1253 C CA . PRO B 1 13 ? 3.713 -8.656 4.625 1 98.31 13 PRO B CA 1
ATOM 1254 C C . PRO B 1 13 ? 3.633 -7.555 5.676 1 98.31 13 PRO B C 1
ATOM 1256 O O . PRO B 1 13 ? 4.5 -6.676 5.723 1 98.31 13 PRO B O 1
ATOM 1259 N N . TRP B 1 14 ? 2.65 -7.617 6.539 1 98.19 14 TRP B N 1
ATOM 1260 C CA . TRP B 1 14 ? 2.455 -6.566 7.531 1 98.19 14 TRP B CA 1
ATOM 1261 C C . TRP B 1 14 ? 3.523 -6.637 8.617 1 98.19 14 TRP B C 1
ATOM 1263 O O . TRP B 1 14 ? 4.062 -5.609 9.031 1 98.19 14 TRP B O 1
ATOM 1273 N N . GLN B 1 15 ? 3.787 -7.82 9.016 1 97 15 GLN B N 1
ATOM 1274 C CA . GLN B 1 15 ? 4.875 -8.008 9.977 1 97 15 GLN B CA 1
ATOM 1275 C C . GLN B 1 15 ? 6.211 -7.582 9.375 1 97 15 GLN B C 1
ATOM 1277 O O . GLN B 1 15 ? 7.031 -6.961 10.062 1 97 15 GLN B O 1
ATOM 1282 N N . MET B 1 16 ? 6.43 -7.887 8.188 1 97.31 16 MET B N 1
ATOM 1283 C CA . MET B 1 16 ? 7.68 -7.531 7.52 1 97.31 16 MET B CA 1
ATOM 1284 C C . MET B 1 16 ? 7.832 -6.016 7.422 1 97.31 16 MET B C 1
ATOM 1286 O O . MET B 1 16 ? 8.914 -5.48 7.68 1 97.31 16 MET B O 1
ATOM 1290 N N . LEU B 1 17 ? 6.746 -5.379 7.055 1 97.69 17 LEU B N 1
ATOM 1291 C CA . LEU B 1 17 ? 6.773 -3.922 6.957 1 97.69 17 LEU B CA 1
ATOM 1292 C C . LEU B 1 17 ? 7.043 -3.291 8.32 1 97.69 17 LEU B C 1
ATOM 1294 O O . LEU B 1 17 ? 7.828 -2.348 8.43 1 97.69 17 LEU B O 1
ATOM 1298 N N . SER B 1 18 ? 6.383 -3.83 9.336 1 96.44 18 SER B N 1
ATOM 1299 C CA . SER B 1 18 ? 6.605 -3.355 10.695 1 96.44 18 SER B CA 1
ATOM 1300 C C . SER B 1 18 ? 8.062 -3.518 11.109 1 96.44 18 SER B C 1
ATOM 1302 O O . SER B 1 18 ? 8.672 -2.584 11.633 1 96.44 18 SER B O 1
ATOM 1304 N N . GLN B 1 19 ? 8.617 -4.645 10.844 1 95 19 GLN B N 1
ATOM 1305 C CA . GLN B 1 19 ? 10 -4.938 11.195 1 95 19 GLN B CA 1
ATOM 1306 C C . GLN B 1 19 ? 10.969 -4.059 10.406 1 95 19 GLN B C 1
ATOM 1308 O O . GLN B 1 19 ? 11.93 -3.531 10.961 1 95 19 GLN B O 1
ATOM 1313 N N . TRP B 1 20 ? 10.695 -3.938 9.148 1 93.5 20 TRP B N 1
ATOM 1314 C CA . TRP B 1 20 ? 11.547 -3.107 8.297 1 93.5 20 TRP B CA 1
ATOM 1315 C C . TRP B 1 20 ? 11.57 -1.664 8.789 1 93.5 20 TRP B C 1
ATOM 1317 O O . TRP B 1 20 ? 12.633 -1.053 8.898 1 93.5 20 TRP B O 1
ATOM 1327 N N . GLN B 1 21 ? 10.391 -1.15 9.031 1 89.94 21 GLN B N 1
ATOM 1328 C CA . GLN B 1 21 ? 10.281 0.219 9.523 1 89.94 21 GLN B CA 1
ATOM 1329 C C . GLN B 1 21 ? 11.062 0.401 10.82 1 89.94 21 GLN B C 1
ATOM 1331 O O . GLN B 1 21 ? 11.695 1.435 11.031 1 89.94 21 GLN B O 1
ATOM 1336 N N . ALA B 1 22 ? 10.992 -0.6 11.672 1 89.12 22 ALA B N 1
ATOM 1337 C CA . ALA B 1 22 ? 11.656 -0.536 12.969 1 89.12 22 ALA B CA 1
ATOM 1338 C C . ALA B 1 22 ? 13.18 -0.485 12.805 1 89.12 22 ALA B C 1
ATOM 1340 O O . ALA B 1 22 ? 13.891 -0.005 13.695 1 89.12 22 ALA B O 1
ATOM 1341 N N . THR B 1 23 ? 13.664 -1.027 11.672 1 86.94 23 THR B N 1
ATOM 1342 C CA . THR B 1 23 ? 15.109 -1.1 11.461 1 86.94 23 THR B CA 1
ATOM 1343 C C . THR B 1 23 ? 15.617 0.175 10.797 1 86.94 23 THR B C 1
ATOM 1345 O O . THR B 1 23 ? 16.828 0.402 10.727 1 86.94 23 THR B O 1
ATOM 1348 N N . GLN B 1 24 ? 14.664 0.927 10.328 1 81.5 24 GLN B N 1
ATOM 1349 C CA . GLN B 1 24 ? 15.047 2.146 9.625 1 81.5 24 GLN B CA 1
ATOM 1350 C C . GLN B 1 24 ? 15.102 3.34 10.57 1 81.5 24 GLN B C 1
ATOM 1352 O O . GLN B 1 24 ? 14.305 3.422 11.516 1 81.5 24 GLN B O 1
ATOM 1357 N N . ALA B 1 25 ? 16.062 4.059 10.406 1 72.31 25 ALA B N 1
ATOM 1358 C CA . ALA B 1 25 ? 16.016 5.34 11.109 1 72.31 25 ALA B CA 1
ATOM 1359 C C . ALA B 1 25 ? 14.742 6.109 10.75 1 72.31 25 ALA B C 1
ATOM 1361 O O . ALA B 1 25 ? 14.227 5.984 9.641 1 72.31 25 ALA B O 1
ATOM 1362 N N . ALA B 1 26 ? 14.234 6.715 11.75 1 68 26 ALA B N 1
ATOM 1363 C CA . ALA B 1 26 ? 13.062 7.543 11.469 1 68 26 ALA B CA 1
ATOM 1364 C C . ALA B 1 26 ? 13.328 8.484 10.297 1 68 26 ALA B C 1
ATOM 1366 O O . ALA B 1 26 ? 14.336 9.195 10.281 1 68 26 ALA B O 1
ATOM 1367 N N . ASN B 1 27 ? 12.555 8.211 9.227 1 76.69 27 ASN B N 1
ATOM 1368 C CA . ASN B 1 27 ? 12.656 9.109 8.078 1 76.69 27 ASN B CA 1
ATOM 1369 C C . ASN B 1 27 ? 11.531 10.141 8.07 1 76.69 27 ASN B C 1
ATOM 1371 O O . ASN B 1 27 ? 10.414 9.844 7.648 1 76.69 27 ASN B O 1
ATOM 1375 N N . THR B 1 28 ? 11.852 11.281 8.562 1 85.5 28 THR B N 1
ATOM 1376 C CA . THR B 1 28 ? 10.844 12.32 8.703 1 85.5 28 THR B CA 1
ATOM 1377 C C . THR B 1 28 ? 10.625 13.055 7.379 1 85.5 28 THR B C 1
ATOM 1379 O O . THR B 1 28 ? 9.75 13.914 7.273 1 85.5 28 THR B O 1
ATOM 1382 N N . ARG B 1 29 ? 11.305 12.578 6.426 1 87.88 29 ARG B N 1
ATOM 1383 C CA . ARG B 1 29 ? 11.164 13.25 5.141 1 87.88 29 ARG B CA 1
ATOM 1384 C C . ARG B 1 29 ? 10.141 12.547 4.262 1 87.88 29 ARG B C 1
ATOM 1386 O O . ARG B 1 29 ? 9.625 13.141 3.309 1 87.88 29 ARG B O 1
ATOM 1393 N N . SER B 1 30 ? 9.953 11.289 4.535 1 93.38 30 SER B N 1
ATOM 1394 C CA . SER B 1 30 ? 8.961 10.555 3.754 1 93.38 30 SER B CA 1
ATOM 1395 C C . SE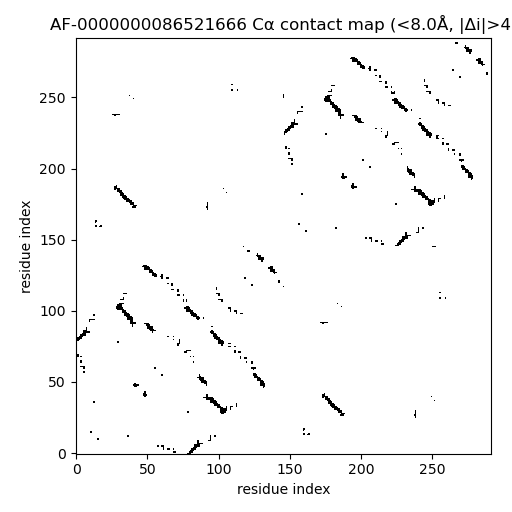R B 1 30 ? 7.547 10.875 4.211 1 93.38 30 SER B C 1
ATOM 1397 O O . SER B 1 30 ? 7.219 10.727 5.391 1 93.38 30 SER B O 1
ATOM 1399 N N . GLY B 1 31 ? 6.785 11.297 3.281 1 95.94 31 GLY B N 1
ATOM 1400 C CA . GLY B 1 31 ? 5.402 11.602 3.607 1 95.94 31 GLY B CA 1
ATOM 1401 C C . GLY B 1 31 ? 4.422 10.594 3.045 1 95.94 31 GLY B C 1
ATOM 1402 O O . GLY B 1 31 ? 3.223 10.664 3.324 1 95.94 31 GLY B O 1
ATOM 1403 N N . ALA B 1 32 ? 5.023 9.664 2.258 1 97.56 32 ALA B N 1
ATOM 1404 C CA . ALA B 1 32 ? 4.133 8.75 1.547 1 97.56 32 ALA B CA 1
ATOM 1405 C C . ALA B 1 32 ? 4.734 7.355 1.459 1 97.56 32 ALA B C 1
ATOM 1407 O O . ALA B 1 32 ? 5.922 7.199 1.152 1 97.56 32 ALA B O 1
ATOM 1408 N N . THR B 1 33 ? 3.961 6.383 1.745 1 98.12 33 THR B N 1
ATOM 1409 C CA . THR B 1 33 ? 4.281 4.98 1.504 1 98.12 33 THR B CA 1
ATOM 1410 C C . THR B 1 33 ? 3.191 4.312 0.671 1 98.12 33 THR B C 1
ATOM 1412 O O . THR B 1 33 ? 2.012 4.363 1.026 1 98.12 33 THR B O 1
ATOM 1415 N N . ALA B 1 34 ? 3.549 3.771 -0.419 1 98.81 34 ALA B N 1
ATOM 1416 C CA . ALA B 1 34 ? 2.656 2.926 -1.206 1 98.81 34 ALA B CA 1
ATOM 1417 C C . ALA B 1 34 ? 3.072 1.46 -1.12 1 98.81 34 ALA B C 1
ATOM 1419 O O . ALA B 1 34 ? 4.258 1.137 -1.24 1 98.81 34 ALA B O 1
ATOM 1420 N N . VAL B 1 35 ? 2.117 0.618 -0.881 1 98.88 35 VAL B N 1
ATOM 1421 C CA . VAL B 1 35 ? 2.371 -0.809 -0.711 1 98.88 35 VAL B CA 1
ATOM 1422 C C . VAL B 1 35 ? 1.428 -1.612 -1.604 1 98.88 35 VAL B C 1
ATOM 1424 O O . VAL B 1 35 ? 0.24 -1.296 -1.706 1 98.88 35 VAL B O 1
ATOM 1427 N N . PHE B 1 36 ? 1.928 -2.588 -2.15 1 98.88 36 PHE B N 1
ATOM 1428 C CA . PHE B 1 36 ? 1.135 -3.59 -2.854 1 98.88 36 PHE B CA 1
ATOM 1429 C C . PHE B 1 36 ? 1.458 -4.988 -2.348 1 98.88 36 PHE B C 1
ATOM 1431 O O . PHE B 1 36 ? 2.629 -5.344 -2.186 1 98.88 36 PHE B O 1
ATOM 1438 N N . VAL B 1 37 ? 0.479 -5.738 -2.119 1 98.62 37 VAL B N 1
ATOM 1439 C CA . VAL B 1 37 ? 0.617 -7.148 -1.775 1 98.62 37 VAL B CA 1
ATOM 1440 C C . VAL B 1 37 ? -0.193 -8 -2.752 1 98.62 37 VAL B C 1
ATOM 1442 O O . VAL B 1 37 ? -1.406 -7.816 -2.885 1 98.62 37 VAL B O 1
ATOM 1445 N N . GLY B 1 38 ? 0.457 -8.844 -3.41 1 97.44 38 GLY B N 1
ATOM 1446 C CA . GLY B 1 38 ? -0.203 -9.852 -4.219 1 97.44 38 GLY B CA 1
ATOM 1447 C C . GLY B 1 38 ? -0.409 -11.164 -3.48 1 97.44 38 GLY B C 1
ATOM 1448 O O . GLY B 1 38 ? 0.488 -11.633 -2.777 1 97.44 38 GLY B O 1
ATOM 1449 N N . THR B 1 39 ? -1.549 -11.727 -3.654 1 96.81 39 THR B N 1
ATOM 1450 C CA . THR B 1 39 ? -1.905 -12.977 -2.996 1 96.81 39 THR B CA 1
ATOM 1451 C C . THR B 1 39 ? -2.43 -13.992 -4.008 1 96.81 39 THR B C 1
ATOM 1453 O O . THR B 1 39 ? -3.047 -13.617 -5.008 1 96.81 39 THR B O 1
ATOM 1456 N N . MET B 1 40 ? -2.178 -15.203 -3.715 1 95.5 40 MET B N 1
ATOM 1457 C CA . MET B 1 40 ? -2.693 -16.234 -4.605 1 95.5 40 MET B CA 1
ATOM 1458 C C . MET B 1 40 ? -4.203 -16.375 -4.461 1 95.5 40 MET B C 1
ATOM 1460 O O . MET B 1 40 ? -4.711 -16.609 -3.361 1 95.5 40 MET B O 1
ATOM 1464 N N . ARG B 1 41 ? -4.816 -16.266 -5.523 1 94.38 41 ARG B N 1
ATOM 1465 C CA . ARG B 1 41 ? -6.254 -16.484 -5.543 1 94.38 41 ARG B CA 1
ATOM 1466 C C . ARG B 1 41 ? -6.57 -17.969 -5.719 1 94.38 41 ARG B C 1
ATOM 1468 O O . ARG B 1 41 ? -5.719 -18.75 -6.156 1 94.38 41 ARG B O 1
ATOM 1475 N N . ASP B 1 42 ? -7.848 -18.281 -5.414 1 92.62 42 ASP B N 1
ATOM 1476 C CA . ASP B 1 42 ? -8.234 -19.688 -5.5 1 92.62 42 ASP B CA 1
ATOM 1477 C C . ASP B 1 42 ? -8.906 -20 -6.836 1 92.62 42 ASP B C 1
ATOM 1479 O O . ASP B 1 42 ? -9.562 -21.031 -6.984 1 92.62 42 ASP B O 1
ATOM 1483 N N . PHE B 1 43 ? -8.82 -19.062 -7.73 1 87.69 43 PHE B N 1
ATOM 1484 C CA . PHE B 1 43 ? -9.406 -19.281 -9.047 1 87.69 43 PHE B CA 1
ATOM 1485 C C . PHE B 1 43 ? -8.586 -18.594 -10.133 1 87.69 43 PHE B C 1
ATOM 1487 O O . PHE B 1 43 ? -7.887 -17.609 -9.859 1 87.69 43 PHE B O 1
ATOM 1494 N N . ASN B 1 44 ? -8.578 -19.141 -11.266 1 83.44 44 ASN B N 1
ATOM 1495 C CA . ASN B 1 44 ? -7.93 -18.578 -12.445 1 83.44 44 ASN B CA 1
ATOM 1496 C C . ASN B 1 44 ? -8.57 -19.094 -13.734 1 83.44 44 ASN B C 1
ATOM 1498 O O . ASN B 1 44 ? -8.758 -20.312 -13.898 1 83.44 44 ASN B O 1
ATOM 1502 N N . GLU B 1 45 ? -8.93 -18.031 -14.594 1 80.5 45 GLU B N 1
ATOM 1503 C CA . GLU B 1 45 ? -9.508 -18.391 -15.883 1 80.5 45 GLU B CA 1
ATOM 1504 C C . GLU B 1 45 ? -10.711 -19.312 -15.711 1 80.5 45 GLU B C 1
ATOM 1506 O O . GLU B 1 45 ? -10.82 -20.328 -16.406 1 80.5 45 GLU B O 1
ATOM 1511 N N . GLY B 1 46 ? -11.453 -19.062 -14.672 1 81.25 46 GLY B N 1
ATOM 1512 C C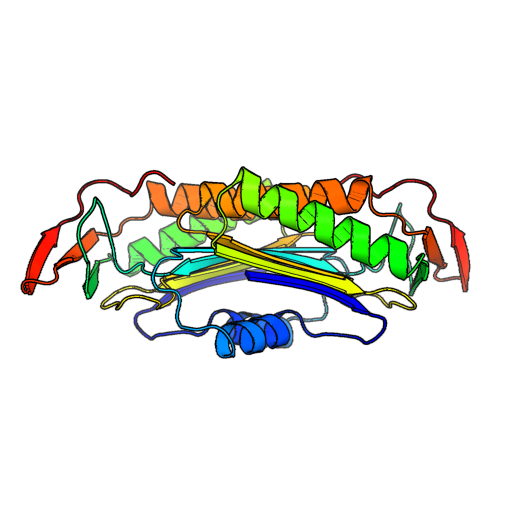A . GLY B 1 46 ? -12.719 -19.75 -14.5 1 81.25 46 GLY B CA 1
ATOM 1513 C C . GLY B 1 46 ? -12.594 -21.047 -13.734 1 81.25 46 GLY B C 1
ATOM 1514 O O . GLY B 1 46 ? -13.602 -21.688 -13.414 1 81.25 46 GLY B O 1
ATOM 1515 N N . ASP B 1 47 ? -11.375 -21.438 -13.477 1 88.12 47 ASP B N 1
ATOM 1516 C CA . ASP B 1 47 ? -11.164 -22.688 -12.781 1 88.12 47 ASP B CA 1
ATOM 1517 C C . ASP B 1 47 ? -10.742 -22.453 -11.328 1 88.12 47 ASP B C 1
ATOM 1519 O O . ASP B 1 47 ? -10.055 -21.469 -11.031 1 88.12 47 ASP B O 1
ATOM 1523 N N . ASP B 1 48 ? -11.125 -23.438 -10.555 1 91.75 48 ASP B N 1
ATOM 1524 C CA . ASP B 1 48 ? -10.625 -23.438 -9.188 1 91.75 48 ASP B CA 1
ATOM 1525 C C . ASP B 1 48 ? -9.172 -23.922 -9.133 1 91.75 48 ASP B C 1
ATOM 1527 O O . ASP B 1 48 ? -8.828 -24.938 -9.742 1 91.75 48 ASP B O 1
ATOM 1531 N N . VAL B 1 49 ? -8.398 -23.156 -8.492 1 93.38 49 VAL B N 1
ATOM 1532 C CA . VAL B 1 49 ? -6.984 -23.484 -8.352 1 93.38 49 VAL B CA 1
ATOM 1533 C C . VAL B 1 49 ? -6.66 -23.75 -6.883 1 93.38 49 VAL B C 1
ATOM 1535 O O . VAL B 1 49 ? -7.02 -22.969 -6.008 1 93.38 49 VAL B O 1
ATOM 1538 N N . THR B 1 50 ? -5.938 -24.859 -6.605 1 94 50 THR B N 1
ATOM 1539 C CA . THR B 1 50 ? -5.695 -25.266 -5.223 1 94 50 THR B CA 1
ATOM 1540 C C . THR B 1 50 ? -4.23 -25.047 -4.848 1 94 50 THR B C 1
ATOM 1542 O O . THR B 1 50 ? -3.873 -25.094 -3.67 1 94 50 THR B O 1
ATOM 1545 N N . GLY B 1 51 ? -3.385 -24.875 -5.895 1 94.88 51 GLY B N 1
ATOM 1546 C CA . GLY B 1 51 ? -1.969 -24.656 -5.648 1 94.88 51 GLY B CA 1
ATOM 1547 C C . GLY B 1 51 ? -1.227 -24.125 -6.859 1 94.88 51 GLY B C 1
ATOM 1548 O O . GLY B 1 51 ? -1.735 -24.172 -7.98 1 94.88 51 GLY B O 1
ATOM 1549 N N . MET B 1 52 ? -0.071 -23.609 -6.539 1 94.31 52 MET B N 1
ATOM 1550 C CA . MET B 1 52 ? 0.815 -23.094 -7.582 1 94.31 52 MET B CA 1
ATOM 1551 C C . MET B 1 52 ? 2.277 -23.312 -7.207 1 94.31 52 MET B C 1
ATOM 1553 O O . MET B 1 52 ? 2.615 -23.391 -6.027 1 94.31 52 MET B O 1
ATOM 1557 N N . PHE B 1 53 ? 3 -23.516 -8.242 1 94.94 53 PHE B N 1
ATOM 1558 C CA . PHE B 1 53 ? 4.445 -23.578 -8.062 1 94.94 53 PHE B CA 1
ATOM 1559 C C . PHE B 1 53 ? 5.145 -22.562 -8.969 1 94.94 53 PHE B C 1
ATOM 1561 O O . PHE B 1 53 ? 4.977 -22.594 -10.188 1 94.94 53 PHE B O 1
ATOM 1568 N N . LEU B 1 54 ? 5.906 -21.688 -8.336 1 94.5 54 LEU B N 1
ATOM 1569 C CA . LEU B 1 54 ? 6.672 -20.688 -9.078 1 94.5 54 LEU B CA 1
ATOM 1570 C C . LEU B 1 54 ? 8.133 -21.109 -9.195 1 94.5 54 LEU B C 1
ATOM 1572 O O . LEU B 1 54 ? 8.852 -21.172 -8.195 1 94.5 54 LEU B O 1
ATOM 1576 N N . GLU B 1 55 ? 8.547 -21.328 -10.375 1 91.94 55 GLU B N 1
ATOM 1577 C CA . GLU B 1 55 ? 9.945 -21.641 -10.656 1 91.94 55 GLU B CA 1
ATOM 1578 C C . GLU B 1 55 ? 10.711 -20.406 -11.102 1 91.94 55 GLU B C 1
ATOM 1580 O O . GLU B 1 55 ? 10.133 -19.5 -11.711 1 91.94 55 GLU B O 1
ATOM 1585 N N . HIS B 1 56 ? 11.969 -20.375 -10.695 1 90 56 HIS B N 1
ATOM 1586 C CA . HIS B 1 56 ? 12.781 -19.219 -11.047 1 90 56 HIS B CA 1
ATOM 1587 C C . HIS B 1 56 ? 14.258 -19.594 -11.164 1 90 56 HIS B C 1
ATOM 1589 O O . HIS B 1 56 ? 14.672 -20.656 -10.711 1 90 56 HIS B O 1
ATOM 1595 N N . TYR B 1 57 ? 14.969 -18.766 -11.875 1 89.88 57 TYR B N 1
ATOM 1596 C CA . TYR B 1 57 ? 16.422 -18.828 -11.828 1 89.88 57 TYR B CA 1
ATOM 1597 C C . TYR B 1 57 ? 16.969 -17.906 -10.742 1 89.88 57 TYR B C 1
ATOM 1599 O O . TYR B 1 57 ? 17 -16.688 -10.891 1 89.88 57 TYR B O 1
ATOM 1607 N N . PRO B 1 58 ? 17.422 -18.484 -9.664 1 87.31 58 PRO B N 1
ATOM 1608 C CA . PRO B 1 58 ? 17.672 -17.703 -8.445 1 87.31 58 PRO B CA 1
ATOM 1609 C C . PRO B 1 58 ? 18.547 -16.484 -8.703 1 87.31 58 PRO B C 1
ATOM 1611 O O . PRO B 1 58 ? 18.125 -15.352 -8.43 1 87.31 58 PRO B O 1
ATOM 1614 N N . SER B 1 59 ? 19.781 -16.641 -9.172 1 87.94 59 SER B N 1
ATOM 1615 C CA . SER B 1 59 ? 20.688 -15.508 -9.336 1 87.94 59 SER B CA 1
ATOM 1616 C C . SER B 1 59 ? 20.141 -14.5 -10.344 1 87.94 59 SER B C 1
ATOM 1618 O O . SER B 1 59 ? 20.188 -13.289 -10.102 1 87.94 59 SER B O 1
ATOM 1620 N N . MET B 1 60 ? 19.453 -14.93 -11.297 1 90.81 60 MET B N 1
ATOM 1621 C CA . MET B 1 60 ? 18.938 -14.039 -12.328 1 90.81 60 MET B CA 1
ATOM 1622 C C . MET B 1 60 ? 17.703 -13.289 -11.836 1 90.81 60 MET B C 1
ATOM 1624 O O . MET B 1 60 ? 17.578 -12.086 -12.086 1 90.81 60 MET B O 1
ATOM 1628 N N . THR B 1 61 ? 16.875 -13.969 -11.102 1 92.19 61 THR B N 1
ATOM 1629 C CA . THR B 1 61 ? 15.648 -13.367 -10.609 1 92.19 61 THR B CA 1
ATOM 1630 C C . THR B 1 61 ? 15.953 -12.258 -9.609 1 92.19 61 THR B C 1
ATOM 1632 O O . THR B 1 61 ? 15.43 -11.148 -9.719 1 92.19 61 THR B O 1
ATOM 1635 N N . GLN B 1 62 ? 16.797 -12.562 -8.688 1 94.81 62 GLN B N 1
ATOM 1636 C CA . GLN B 1 62 ? 17.219 -11.586 -7.688 1 94.81 62 GLN B CA 1
ATOM 1637 C C . GLN B 1 62 ? 17.844 -10.352 -8.344 1 94.81 62 GLN B C 1
ATOM 1639 O O . GLN B 1 62 ? 17.516 -9.219 -7.988 1 94.81 62 GLN B O 1
ATOM 1644 N N . ARG B 1 63 ? 18.719 -10.602 -9.266 1 94.88 63 ARG B N 1
ATOM 1645 C CA . ARG B 1 63 ? 19.422 -9.516 -9.953 1 94.88 63 ARG B CA 1
ATOM 1646 C C . ARG B 1 63 ? 18.438 -8.641 -10.719 1 94.88 63 ARG B C 1
ATOM 1648 O O . ARG B 1 63 ? 18.5 -7.414 -10.641 1 94.88 63 ARG B O 1
ATOM 1655 N N . GLN B 1 64 ? 17.516 -9.234 -11.438 1 94.62 64 GLN B N 1
ATOM 1656 C CA . GLN B 1 64 ? 16.547 -8.5 -12.25 1 94.62 64 GLN B CA 1
ATOM 1657 C C . GLN B 1 64 ? 15.617 -7.668 -11.375 1 94.62 64 GLN B C 1
ATOM 1659 O O . GLN B 1 64 ? 15.328 -6.512 -11.68 1 94.62 64 GLN B O 1
ATOM 1664 N N . LEU B 1 65 ? 15.164 -8.258 -10.281 1 96.06 65 LEU B N 1
ATOM 1665 C CA . LEU B 1 65 ? 14.289 -7.527 -9.359 1 96.06 65 LEU B CA 1
ATOM 1666 C C . LEU B 1 65 ? 15.031 -6.355 -8.719 1 96.06 65 LEU B C 1
ATOM 1668 O O . LEU B 1 65 ? 14.453 -5.281 -8.531 1 96.06 65 LEU B O 1
ATOM 1672 N N . THR B 1 66 ? 16.281 -6.59 -8.438 1 97.12 66 THR B N 1
ATOM 1673 C CA . THR B 1 66 ? 17.094 -5.531 -7.848 1 97.12 66 THR B CA 1
ATOM 1674 C C . THR B 1 66 ? 17.297 -4.383 -8.836 1 97.12 66 THR B C 1
ATOM 1676 O O . THR B 1 66 ? 17.125 -3.217 -8.477 1 97.12 66 THR B O 1
ATOM 1679 N N . GLU B 1 67 ? 17.562 -4.746 -10.031 1 96.94 67 GLU B N 1
ATOM 1680 C CA . GLU B 1 67 ? 17.766 -3.736 -11.062 1 96.94 67 GLU B CA 1
ATOM 1681 C C . GLU B 1 67 ? 16.5 -2.93 -11.32 1 96.94 67 GLU B C 1
ATOM 1683 O O . GLU B 1 67 ? 16.547 -1.704 -11.438 1 96.94 67 GLU B O 1
ATOM 1688 N N . LEU B 1 68 ? 15.422 -3.658 -11.406 1 96.62 68 LEU B N 1
ATOM 1689 C CA . LEU B 1 68 ? 14.125 -3.018 -11.594 1 96.62 68 LEU B CA 1
ATOM 1690 C C . LEU B 1 68 ? 13.844 -2.031 -10.469 1 96.62 68 LEU B C 1
ATOM 1692 O O . LEU B 1 68 ? 13.398 -0.908 -10.719 1 96.62 68 LEU B O 1
ATOM 1696 N N . THR B 1 69 ? 14.094 -2.4 -9.273 1 97.94 69 THR B N 1
ATOM 1697 C CA . THR B 1 69 ? 13.812 -1.58 -8.102 1 97.94 69 THR B CA 1
ATOM 1698 C C . THR B 1 69 ? 14.742 -0.371 -8.055 1 97.94 69 THR B C 1
ATOM 1700 O O . THR B 1 69 ? 14.305 0.738 -7.73 1 97.94 69 THR B O 1
ATOM 1703 N N . GLN B 1 70 ? 16 -0.579 -8.453 1 97.94 70 GLN B N 1
ATOM 1704 C CA . GLN B 1 70 ? 16.969 0.51 -8.492 1 97.94 70 GLN B CA 1
ATOM 1705 C C . GLN B 1 70 ? 16.578 1.564 -9.523 1 97.94 70 GLN B C 1
ATOM 1707 O O . GLN B 1 70 ? 16.703 2.766 -9.273 1 97.94 70 GLN B O 1
ATOM 1712 N N . GLN B 1 71 ? 16.094 1.129 -10.625 1 97.75 71 GLN B N 1
ATOM 1713 C CA . GLN B 1 71 ? 15.641 2.051 -11.664 1 97.75 71 GLN B CA 1
ATOM 1714 C C . GLN B 1 71 ? 14.484 2.914 -11.164 1 97.75 71 GLN B C 1
ATOM 1716 O O . GLN B 1 71 ? 14.453 4.121 -11.414 1 97.75 71 GLN B O 1
ATOM 1721 N N . ALA B 1 72 ? 13.586 2.264 -10.453 1 97.69 72 ALA B N 1
ATOM 1722 C CA . ALA B 1 72 ? 12.461 3.006 -9.891 1 97.69 72 ALA B CA 1
ATOM 1723 C C . ALA B 1 72 ? 12.93 4.02 -8.859 1 97.69 72 ALA B C 1
ATOM 1725 O O . ALA B 1 72 ? 12.43 5.148 -8.812 1 97.69 72 ALA B O 1
ATOM 1726 N N . MET B 1 73 ? 13.898 3.609 -8.023 1 97.31 73 MET B N 1
ATOM 1727 C CA . MET B 1 73 ? 14.461 4.496 -7.008 1 97.31 73 MET B CA 1
ATOM 1728 C C . MET B 1 73 ? 14.977 5.785 -7.637 1 97.31 73 MET B C 1
ATOM 1730 O O . MET B 1 73 ? 14.719 6.875 -7.125 1 97.31 73 MET B O 1
ATOM 1734 N N . GLU B 1 74 ? 15.641 5.609 -8.742 1 97.69 74 GLU B N 1
ATOM 1735 C CA . GLU B 1 74 ? 16.266 6.738 -9.422 1 97.69 74 GLU B CA 1
ATOM 1736 C C . GLU B 1 74 ? 15.227 7.574 -10.172 1 97.69 74 GLU B C 1
ATOM 1738 O O . GLU B 1 74 ? 15.242 8.805 -10.094 1 97.69 74 GLU B O 1
ATOM 1743 N N . LYS B 1 75 ? 14.344 6.91 -10.805 1 98.06 75 LYS B N 1
ATOM 1744 C CA . LYS B 1 75 ? 13.352 7.566 -11.656 1 98.06 75 LYS B CA 1
ATOM 1745 C C . LYS B 1 75 ? 12.453 8.492 -10.844 1 98.06 75 LYS B C 1
ATOM 1747 O O . LYS B 1 75 ? 12.086 9.578 -11.305 1 98.06 75 LYS B O 1
ATOM 1752 N N . TRP B 1 76 ? 12.117 8.117 -9.594 1 97.75 76 TRP B N 1
ATOM 1753 C CA . TRP B 1 76 ? 11.117 8.867 -8.836 1 97.75 76 TRP B CA 1
ATOM 1754 C C . TRP B 1 76 ? 11.727 9.484 -7.586 1 97.75 76 TRP B C 1
ATOM 1756 O O . TRP B 1 76 ? 11.008 10.016 -6.738 1 97.75 76 TRP B O 1
ATOM 1766 N N . SER B 1 77 ? 13.047 9.344 -7.402 1 96.12 77 SER B N 1
ATOM 1767 C CA . SER B 1 77 ? 13.727 9.875 -6.227 1 96.12 77 SER B CA 1
ATOM 1768 C C . SER B 1 77 ? 13.094 9.352 -4.941 1 96.12 77 SER B C 1
ATOM 1770 O O . SER B 1 77 ? 12.75 10.125 -4.047 1 96.12 77 SER B O 1
ATOM 1772 N N . LEU B 1 78 ? 13.016 8.023 -4.828 1 97.31 78 LEU B N 1
ATOM 1773 C CA . LEU B 1 78 ? 12.414 7.371 -3.672 1 97.31 78 LEU B CA 1
ATOM 1774 C C . LEU B 1 78 ? 13.367 7.375 -2.482 1 97.31 78 LEU B C 1
ATOM 1776 O O . LEU B 1 78 ? 14.586 7.398 -2.66 1 97.31 78 LEU B O 1
ATOM 1780 N N . ASP B 1 79 ? 12.836 7.41 -1.331 1 95.94 79 ASP B N 1
ATOM 1781 C CA . ASP B 1 79 ? 13.633 7.309 -0.108 1 95.94 79 ASP B CA 1
ATOM 1782 C C . ASP B 1 79 ? 14.016 5.859 0.178 1 95.94 79 ASP B C 1
ATOM 1784 O O . ASP B 1 79 ? 15.102 5.594 0.701 1 95.94 79 ASP B O 1
ATOM 1788 N N . ALA B 1 80 ? 13.141 4.93 -0.104 1 96.81 80 ALA B N 1
ATOM 1789 C CA . ALA B 1 80 ? 13.383 3.516 0.167 1 96.81 80 ALA B CA 1
ATOM 1790 C C . ALA B 1 80 ? 12.453 2.633 -0.656 1 96.81 80 ALA B C 1
ATOM 1792 O O . ALA B 1 80 ? 11.43 3.098 -1.157 1 96.81 80 ALA B O 1
ATOM 1793 N N . ALA B 1 81 ? 12.836 1.392 -0.765 1 97.69 81 ALA B N 1
ATOM 1794 C CA . ALA B 1 81 ? 12 0.382 -1.409 1 97.69 81 ALA B CA 1
ATOM 1795 C C . ALA B 1 81 ? 12.242 -0.998 -0.805 1 97.69 81 ALA B C 1
ATOM 1797 O O . ALA B 1 81 ? 13.383 -1.355 -0.498 1 97.69 81 ALA B O 1
ATOM 1798 N N . LEU B 1 82 ? 11.211 -1.716 -0.591 1 98.06 82 LEU B N 1
ATOM 1799 C CA . LEU B 1 82 ? 11.211 -3.096 -0.12 1 98.06 82 LEU B CA 1
ATOM 1800 C C . LEU B 1 82 ? 10.422 -3.994 -1.072 1 98.06 82 LEU B C 1
ATOM 1802 O O . LEU B 1 82 ? 9.234 -3.775 -1.302 1 98.06 82 LEU B O 1
ATOM 1806 N N . VAL B 1 83 ? 11.078 -4.965 -1.652 1 98.38 83 VAL B N 1
ATOM 1807 C CA . VAL B 1 83 ? 10.445 -5.918 -2.559 1 98.38 83 VAL B CA 1
ATOM 1808 C C . VAL B 1 83 ? 10.75 -7.344 -2.105 1 98.38 83 VAL B C 1
ATOM 1810 O O . VAL B 1 83 ? 11.914 -7.719 -1.966 1 98.38 83 VAL B O 1
ATOM 1813 N N . VAL B 1 84 ? 9.734 -8.062 -1.852 1 98.44 84 VAL B N 1
ATOM 1814 C CA . VAL B 1 84 ? 9.859 -9.469 -1.469 1 98.44 84 VAL B CA 1
ATOM 1815 C C . VAL B 1 84 ? 8.984 -10.328 -2.375 1 98.44 84 VAL B C 1
ATOM 1817 O O . VAL B 1 84 ? 7.801 -10.039 -2.566 1 98.44 84 VAL B O 1
ATOM 1820 N N . HIS B 1 85 ? 9.508 -11.305 -2.879 1 97.62 85 HIS B N 1
ATOM 1821 C CA . HIS B 1 85 ? 8.758 -12.195 -3.76 1 97.62 85 HIS B CA 1
ATOM 1822 C C . HIS B 1 85 ? 8.953 -13.656 -3.361 1 97.62 85 HIS B C 1
ATOM 1824 O O . HIS B 1 85 ? 10.086 -14.117 -3.207 1 97.62 85 HIS B O 1
ATOM 1830 N N . ARG B 1 86 ? 7.91 -14.281 -3.213 1 97.06 86 ARG B N 1
ATOM 1831 C CA . ARG B 1 86 ? 7.906 -15.711 -2.92 1 97.06 86 ARG B CA 1
ATOM 1832 C C . ARG B 1 86 ? 8.109 -16.531 -4.191 1 97.06 86 ARG B C 1
ATOM 1834 O O . ARG B 1 86 ? 7.676 -16.125 -5.27 1 97.06 86 ARG B O 1
ATOM 1841 N N . VAL B 1 87 ? 8.727 -17.625 -4.078 1 96.5 87 VAL B N 1
ATOM 1842 C CA . VAL B 1 87 ? 8.844 -18.656 -5.105 1 96.5 87 VAL B CA 1
ATOM 1843 C C . VAL B 1 87 ? 8.531 -20.016 -4.504 1 96.5 87 VAL B C 1
ATOM 1845 O O . VAL B 1 87 ? 8.227 -20.125 -3.316 1 96.5 87 VAL B O 1
ATOM 1848 N N . GLY B 1 88 ? 8.477 -20.984 -5.34 1 96.06 88 GLY B N 1
ATOM 1849 C CA . GLY B 1 88 ? 8.156 -22.312 -4.859 1 96.06 88 GLY B CA 1
ATOM 1850 C C . GLY B 1 88 ? 6.664 -22.562 -4.719 1 96.06 88 GLY B C 1
ATOM 1851 O O . GLY B 1 88 ? 5.867 -22.047 -5.508 1 96.06 88 GLY B O 1
ATOM 1852 N N . GLU B 1 89 ? 6.34 -23.328 -3.697 1 96.25 89 GLU B N 1
ATOM 1853 C CA . GLU B 1 89 ? 4.957 -23.766 -3.523 1 96.25 89 GLU B CA 1
ATOM 1854 C C . GLU B 1 89 ? 4.129 -22.688 -2.816 1 96.25 89 GLU B C 1
ATOM 1856 O O . GLU B 1 89 ? 4.566 -22.125 -1.812 1 96.25 89 GLU B O 1
ATOM 1861 N N . LEU B 1 90 ? 2.955 -22.5 -3.406 1 96.44 90 LEU B N 1
ATOM 1862 C CA . LEU B 1 90 ? 2.002 -21.562 -2.814 1 96.44 90 LEU B CA 1
ATOM 1863 C C . LEU B 1 90 ? 0.604 -22.172 -2.771 1 96.44 90 LEU B C 1
ATOM 1865 O O . LEU B 1 90 ? 0.237 -22.953 -3.648 1 96.44 90 LEU B O 1
ATOM 1869 N N . THR B 1 91 ? -0.132 -21.812 -1.776 1 95.31 91 THR B N 1
ATOM 1870 C CA . THR B 1 91 ? -1.549 -22.141 -1.688 1 95.31 91 THR B CA 1
ATOM 1871 C C . THR B 1 91 ? -2.404 -20.875 -1.65 1 95.31 91 THR B C 1
ATOM 1873 O O . THR B 1 91 ? -1.895 -19.781 -1.39 1 95.31 91 THR B O 1
ATOM 1876 N N . PRO B 1 92 ? -3.691 -20.984 -1.964 1 94.44 92 PRO B N 1
ATOM 1877 C CA . PRO B 1 92 ? -4.562 -19.812 -2.008 1 94.44 92 PRO B CA 1
ATOM 1878 C C . PRO B 1 92 ? -4.516 -19 -0.718 1 94.44 92 PRO B C 1
ATOM 1880 O O . PRO B 1 92 ? -4.449 -19.562 0.375 1 94.44 92 PRO B O 1
ATOM 1883 N N . ALA B 1 93 ? -4.523 -17.672 -0.848 1 93.69 93 ALA B N 1
ATOM 1884 C CA . ALA B 1 93 ? -4.57 -16.672 0.216 1 93.69 93 ALA B CA 1
ATOM 1885 C C . ALA B 1 93 ? -3.168 -16.359 0.732 1 93.69 93 ALA B C 1
ATOM 1887 O O . ALA B 1 93 ? -2.986 -15.445 1.536 1 93.69 93 ALA B O 1
ATOM 1888 N N . GLU B 1 94 ? -2.176 -17.094 0.27 1 95.62 94 GLU B N 1
ATOM 1889 C CA . GLU B 1 94 ? -0.81 -16.781 0.673 1 95.62 94 GLU B CA 1
ATOM 1890 C C . GLU B 1 94 ? -0.266 -15.594 -0.115 1 95.62 94 GLU B C 1
ATOM 1892 O O . GLU B 1 94 ? -0.484 -15.484 -1.324 1 95.62 94 GLU B O 1
ATOM 1897 N N . PRO B 1 95 ? 0.434 -14.695 0.557 1 97.19 95 PRO B N 1
ATOM 1898 C CA . PRO B 1 95 ? 1.106 -13.609 -0.157 1 97.19 95 PRO B CA 1
ATOM 1899 C C . PRO B 1 95 ? 2.188 -14.109 -1.112 1 97.19 95 PRO B C 1
ATOM 1901 O O . PRO B 1 95 ? 2.949 -15.016 -0.767 1 97.19 95 PRO B O 1
ATOM 1904 N N . ILE B 1 96 ? 2.219 -13.523 -2.254 1 97.06 96 ILE B N 1
ATOM 1905 C CA . ILE B 1 96 ? 3.186 -13.867 -3.295 1 97.06 96 ILE B CA 1
ATOM 1906 C C . ILE B 1 96 ? 4.254 -12.781 -3.377 1 97.06 96 ILE B C 1
ATOM 1908 O O . ILE B 1 96 ? 5.441 -13.078 -3.52 1 97.06 96 ILE B O 1
ATOM 1912 N N . VAL B 1 97 ? 3.848 -11.578 -3.273 1 98.25 97 VAL B N 1
ATOM 1913 C CA . VAL B 1 97 ? 4.766 -10.469 -3.516 1 98.25 97 VAL B CA 1
ATOM 1914 C C . VAL B 1 97 ? 4.395 -9.289 -2.625 1 98.25 97 VAL B C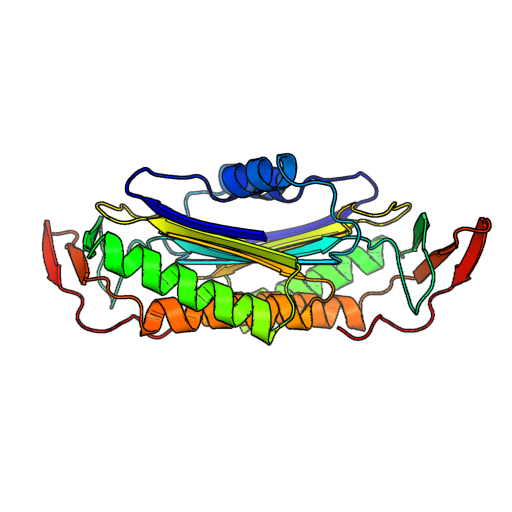 1
ATOM 1916 O O . VAL B 1 97 ? 3.213 -9.031 -2.383 1 98.25 97 VAL B O 1
ATOM 1919 N N . LEU B 1 98 ? 5.336 -8.641 -2.078 1 98.81 98 LEU B N 1
ATOM 1920 C CA . LEU B 1 98 ? 5.254 -7.367 -1.372 1 98.81 98 LEU B CA 1
ATOM 1921 C C . LEU B 1 98 ? 6.117 -6.312 -2.051 1 98.81 98 LEU B C 1
ATOM 1923 O O . LEU B 1 98 ? 7.316 -6.527 -2.26 1 98.81 98 LEU B O 1
ATOM 1927 N N . VAL B 1 99 ? 5.559 -5.27 -2.479 1 98.88 99 VAL B N 1
ATOM 1928 C CA . VAL B 1 99 ? 6.27 -4.086 -2.955 1 98.88 99 VAL B CA 1
ATOM 1929 C C . VAL B 1 99 ? 5.898 -2.879 -2.1 1 98.88 99 VAL B C 1
ATOM 1931 O O . VAL B 1 99 ? 4.719 -2.531 -1.983 1 98.88 99 VAL B O 1
ATOM 1934 N N . ALA B 1 100 ? 6.84 -2.275 -1.533 1 98.69 100 ALA B N 1
ATOM 1935 C CA . ALA B 1 100 ? 6.637 -1.059 -0.75 1 98.69 100 ALA B CA 1
ATOM 1936 C C . ALA B 1 100 ? 7.668 0.006 -1.114 1 98.69 100 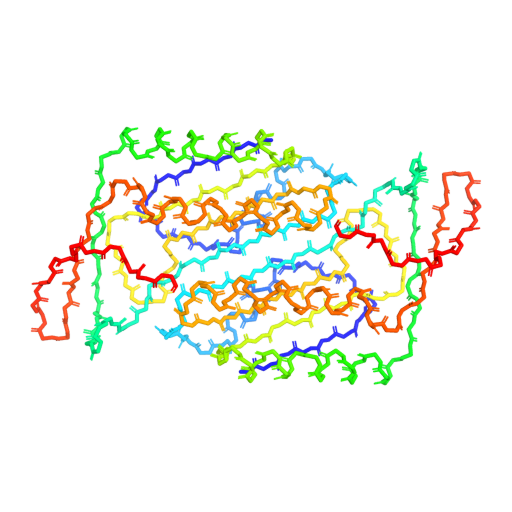ALA B C 1
ATOM 1938 O O . ALA B 1 100 ? 8.859 -0.293 -1.255 1 98.69 100 ALA B O 1
ATOM 1939 N N . VAL B 1 101 ? 7.191 1.195 -1.266 1 98.38 101 VAL B N 1
ATOM 1940 C CA . VAL B 1 101 ? 8.117 2.283 -1.564 1 98.38 101 VAL B CA 1
ATOM 1941 C C . VAL B 1 101 ? 7.801 3.488 -0.678 1 98.38 101 VAL B C 1
ATOM 1943 O O . VAL B 1 101 ? 6.648 3.703 -0.298 1 98.38 101 VAL B O 1
ATOM 1946 N N . TRP B 1 102 ? 8.758 4.188 -0.319 1 97.25 102 TRP B N 1
ATOM 1947 C CA . TRP B 1 102 ? 8.672 5.41 0.474 1 97.25 102 TRP B CA 1
ATOM 1948 C C . TRP B 1 102 ? 9.172 6.609 -0.32 1 97.25 102 TRP B C 1
ATOM 1950 O O . TRP B 1 102 ? 10.195 6.527 -1.007 1 97.25 102 TRP B O 1
ATOM 1960 N N . SER B 1 103 ? 8.438 7.652 -0.271 1 97 103 SER B N 1
ATOM 1961 C CA . SER B 1 103 ? 8.789 8.891 -0.96 1 97 103 SER B CA 1
ATOM 1962 C C . SER B 1 103 ? 8.289 10.109 -0.197 1 97 103 SER B C 1
ATOM 1964 O O . SER B 1 103 ? 7.492 9.984 0.734 1 97 103 SER B O 1
ATOM 1966 N N . ALA B 1 104 ? 8.789 11.258 -0.571 1 94.44 104 ALA B N 1
ATOM 1967 C CA . ALA B 1 104 ? 8.328 12.5 0.04 1 94.44 104 ALA B CA 1
ATOM 1968 C C . ALA B 1 104 ? 6.887 12.805 -0.351 1 94.44 104 ALA B C 1
ATOM 1970 O O . ALA B 1 104 ? 6.133 13.375 0.435 1 94.44 104 ALA B O 1
ATOM 1971 N N . HIS B 1 105 ? 6.48 12.305 -1.55 1 95.12 105 HIS B N 1
ATOM 1972 C CA . HIS B 1 105 ? 5.172 12.703 -2.064 1 95.12 105 HIS B CA 1
ATOM 1973 C C . HIS B 1 105 ? 4.395 11.492 -2.574 1 95.12 105 HIS B C 1
ATOM 1975 O O . HIS B 1 105 ? 4.984 10.531 -3.068 1 95.12 105 HIS B O 1
ATOM 1981 N N . ARG B 1 106 ? 3.051 11.656 -2.488 1 96.75 106 ARG B N 1
ATOM 1982 C CA . ARG B 1 106 ? 2.182 10.508 -2.736 1 96.75 106 ARG B CA 1
ATOM 1983 C C . ARG B 1 106 ? 2.191 10.125 -4.211 1 96.75 106 ARG B C 1
ATOM 1985 O O . ARG B 1 106 ? 2.125 8.938 -4.551 1 96.75 106 ARG B O 1
ATOM 1992 N N . ALA B 1 107 ? 2.299 11.141 -5.117 1 97.19 107 ALA B N 1
ATOM 1993 C CA . ALA B 1 107 ? 2.258 10.844 -6.547 1 97.19 107 ALA B CA 1
ATOM 1994 C C . ALA B 1 107 ? 3.404 9.914 -6.949 1 97.19 107 ALA B C 1
ATOM 1996 O O . ALA B 1 107 ? 3.193 8.93 -7.652 1 97.19 107 ALA B O 1
ATOM 1997 N N . ALA B 1 108 ? 4.582 10.25 -6.488 1 98 108 ALA B N 1
ATOM 1998 C CA . ALA B 1 108 ? 5.762 9.438 -6.793 1 98 108 ALA B CA 1
ATOM 1999 C C . ALA B 1 108 ? 5.629 8.039 -6.203 1 98 108 ALA B C 1
ATOM 2001 O O . ALA B 1 108 ? 5.98 7.051 -6.848 1 98 108 ALA B O 1
ATOM 2002 N N . ALA B 1 109 ? 5.16 7.91 -4.98 1 98.31 109 ALA B N 1
ATOM 2003 C CA . ALA B 1 109 ? 5.008 6.613 -4.32 1 98.31 109 ALA B CA 1
ATOM 2004 C C . ALA B 1 109 ? 4.059 5.711 -5.102 1 98.31 109 ALA B C 1
ATOM 2006 O O . ALA B 1 109 ? 4.387 4.559 -5.391 1 98.31 109 ALA B O 1
ATOM 2007 N N . PHE B 1 110 ? 2.865 6.309 -5.504 1 98.56 110 PHE B N 1
ATOM 2008 C CA . PHE B 1 110 ? 1.89 5.535 -6.262 1 98.56 110 PHE B CA 1
ATOM 2009 C C . PHE B 1 110 ? 2.471 5.094 -7.598 1 98.56 110 PHE B C 1
ATOM 2011 O O . PHE B 1 110 ? 2.367 3.92 -7.969 1 98.56 110 PHE B O 1
ATOM 2018 N N . ALA B 1 111 ? 3.09 6.02 -8.266 1 98.5 111 ALA B N 1
ATOM 2019 C CA . ALA B 1 111 ? 3.605 5.738 -9.602 1 98.5 111 ALA B CA 1
ATOM 2020 C C . ALA B 1 111 ? 4.703 4.68 -9.555 1 98.5 111 ALA B C 1
ATOM 2022 O O . ALA B 1 111 ? 4.699 3.734 -10.352 1 98.5 111 ALA B O 1
ATOM 2023 N N . ALA B 1 112 ? 5.602 4.828 -8.656 1 98.75 112 ALA B N 1
ATOM 2024 C CA . ALA B 1 112 ? 6.734 3.914 -8.555 1 98.75 112 ALA B CA 1
ATOM 2025 C C . ALA B 1 112 ? 6.273 2.51 -8.172 1 98.75 112 ALA B C 1
ATOM 2027 O O . ALA B 1 112 ? 6.707 1.524 -8.773 1 98.75 112 ALA B O 1
ATOM 2028 N N . CYS B 1 113 ? 5.422 2.404 -7.168 1 98.75 113 CYS B N 1
ATOM 2029 C CA . CYS B 1 113 ? 4.926 1.106 -6.727 1 98.75 113 CYS B CA 1
ATOM 2030 C C . CYS B 1 113 ? 4.234 0.368 -7.867 1 98.75 113 CYS B C 1
ATOM 2032 O O . CYS B 1 113 ? 4.496 -0.814 -8.094 1 98.75 113 CYS B O 1
ATOM 2034 N N . ARG B 1 114 ? 3.398 1.109 -8.555 1 98.25 114 ARG B N 1
ATOM 2035 C CA . ARG B 1 114 ? 2.686 0.516 -9.68 1 98.25 114 ARG B CA 1
ATOM 2036 C C . ARG B 1 114 ? 3.654 0.083 -10.773 1 98.25 114 ARG B C 1
ATOM 2038 O O . ARG B 1 114 ? 3.525 -1.011 -11.328 1 98.25 114 ARG B O 1
ATOM 2045 N N . GLU B 1 115 ? 4.527 0.926 -11.094 1 97.56 115 GLU B N 1
ATOM 2046 C CA . GLU B 1 115 ? 5.477 0.6 -12.156 1 97.56 115 GLU B CA 1
ATOM 2047 C C . GLU B 1 115 ? 6.301 -0.632 -11.797 1 97.56 115 GLU B C 1
ATOM 2049 O O . GLU B 1 115 ? 6.535 -1.496 -12.641 1 97.56 115 GLU B O 1
ATOM 2054 N N . ILE B 1 116 ? 6.844 -0.719 -10.57 1 98 116 ILE B N 1
ATOM 2055 C CA . ILE B 1 116 ? 7.613 -1.881 -10.133 1 98 116 ILE B CA 1
ATOM 2056 C C . ILE B 1 116 ? 6.777 -3.146 -10.312 1 98 116 ILE B C 1
ATOM 2058 O O . ILE B 1 116 ? 7.254 -4.137 -10.875 1 98 116 ILE B O 1
ATOM 2062 N N . MET B 1 117 ? 5.531 -3.074 -9.945 1 97.38 117 MET B N 1
ATOM 2063 C CA . MET B 1 117 ? 4.66 -4.242 -10.016 1 97.38 117 MET B CA 1
ATOM 2064 C C . MET B 1 117 ? 4.387 -4.625 -11.469 1 97.38 117 MET B C 1
ATOM 2066 O O . MET B 1 117 ? 4.453 -5.805 -11.828 1 97.38 117 MET B O 1
ATOM 2070 N N . GLU B 1 118 ? 4.066 -3.566 -12.25 1 95.62 118 GLU B N 1
ATOM 2071 C CA . GLU B 1 118 ? 3.76 -3.83 -13.656 1 95.62 118 GLU B CA 1
ATOM 2072 C C . GLU B 1 118 ? 4.965 -4.43 -14.383 1 95.62 118 GLU B C 1
ATOM 2074 O O . GLU B 1 118 ? 4.82 -5.387 -15.148 1 95.62 118 GLU B O 1
ATOM 2079 N N . THR B 1 119 ? 6.102 -3.883 -14.164 1 94.5 119 THR B N 1
ATOM 2080 C CA . THR B 1 119 ? 7.316 -4.387 -14.797 1 94.5 119 THR B CA 1
ATOM 2081 C C . THR B 1 119 ? 7.641 -5.793 -14.305 1 94.5 119 THR B C 1
ATOM 2083 O O . THR B 1 119 ? 8.023 -6.66 -15.094 1 94.5 119 THR B O 1
ATOM 2086 N N . LEU B 1 120 ? 7.508 -6.059 -12.992 1 93.31 120 LEU B N 1
ATOM 2087 C CA . LEU B 1 120 ? 7.746 -7.371 -12.398 1 93.31 120 LEU B CA 1
ATOM 2088 C C . LEU B 1 120 ? 6.836 -8.422 -13.023 1 93.31 120 LEU B C 1
ATOM 2090 O O . LEU B 1 120 ? 7.289 -9.516 -13.375 1 93.31 120 LEU B O 1
ATOM 2094 N N . LYS B 1 121 ? 5.609 -8.07 -13.219 1 89.81 121 LYS B N 1
ATOM 2095 C CA . LYS B 1 121 ? 4.641 -9.016 -13.758 1 89.81 121 LYS B CA 1
ATOM 2096 C C . LYS B 1 121 ? 4.93 -9.312 -15.227 1 89.81 121 LYS B C 1
ATOM 2098 O O . LYS B 1 121 ? 4.707 -10.438 -15.695 1 89.81 121 LYS B O 1
ATOM 2103 N N . HIS B 1 122 ? 5.449 -8.352 -15.867 1 86.69 122 HIS B N 1
ATOM 2104 C CA . HIS B 1 122 ? 5.652 -8.492 -17.312 1 86.69 122 HIS B CA 1
ATOM 2105 C C . HIS B 1 122 ? 7.016 -9.102 -17.609 1 86.69 122 HIS B C 1
ATOM 2107 O O . HIS B 1 122 ? 7.168 -9.844 -18.578 1 86.69 122 HIS B O 1
ATOM 2113 N N . ALA B 1 123 ? 7.992 -8.852 -16.797 1 81.25 123 ALA B N 1
ATOM 2114 C CA . ALA B 1 123 ? 9.359 -9.109 -17.234 1 81.25 123 ALA B CA 1
ATOM 2115 C C . ALA B 1 123 ? 10.047 -10.125 -16.312 1 81.25 123 ALA B C 1
ATOM 2117 O O . ALA B 1 123 ? 11.086 -10.68 -16.672 1 81.25 123 ALA B O 1
ATOM 2118 N N . ALA B 1 124 ? 9.539 -10.273 -15.156 1 78.94 124 ALA B N 1
ATOM 2119 C CA . ALA B 1 124 ? 10.25 -11.141 -14.227 1 78.94 124 ALA B CA 1
ATOM 2120 C C . ALA B 1 124 ? 10.242 -12.594 -14.711 1 78.94 124 ALA B C 1
ATOM 2122 O O . ALA B 1 124 ? 9.219 -13.086 -15.195 1 78.94 124 ALA B O 1
ATOM 2123 N N . PRO B 1 125 ? 11.336 -13.234 -14.633 1 80 125 PRO B N 1
ATOM 2124 C CA . PRO B 1 125 ? 11.531 -14.57 -15.203 1 80 125 PRO B CA 1
ATOM 2125 C C . PRO B 1 125 ? 10.984 -15.672 -14.297 1 80 125 PRO B C 1
ATOM 2127 O O . PRO B 1 125 ? 11.758 -16.438 -13.719 1 80 125 PRO B O 1
ATOM 2130 N N . PHE B 1 126 ? 9.75 -15.75 -14.164 1 86.62 126 PHE B N 1
ATOM 2131 C CA . PHE B 1 126 ? 9.117 -16.828 -13.414 1 86.62 126 PHE B CA 1
ATOM 2132 C C . PHE B 1 126 ? 8.344 -17.75 -14.344 1 86.62 126 PHE B C 1
ATOM 2134 O O . PHE B 1 126 ? 7.789 -17.312 -15.344 1 86.62 126 PHE B O 1
ATOM 2141 N N . TRP B 1 127 ? 8.391 -19.031 -14.023 1 86.88 127 TRP B N 1
ATOM 2142 C CA . TRP B 1 127 ? 7.473 -20 -14.617 1 86.88 127 TRP B CA 1
ATOM 2143 C C . TRP B 1 127 ? 6.453 -20.484 -13.594 1 86.88 127 TRP B C 1
ATOM 2145 O O . TRP B 1 127 ? 6.785 -20.672 -12.422 1 86.88 127 TRP B O 1
ATOM 2155 N N . LYS B 1 128 ? 5.301 -20.562 -14.094 1 90.06 128 LYS B N 1
ATOM 2156 C CA . LYS B 1 128 ? 4.215 -20.859 -13.172 1 90.06 128 LYS B CA 1
ATOM 2157 C C . LYS B 1 128 ? 3.461 -22.125 -13.586 1 90.06 128 LYS B C 1
ATOM 2159 O O . LYS B 1 128 ? 3.135 -22.297 -14.766 1 90.06 128 LYS B O 1
ATOM 2164 N N . ARG B 1 129 ? 3.275 -22.984 -12.664 1 91.94 129 ARG B N 1
ATOM 2165 C CA . ARG B 1 129 ? 2.334 -24.094 -12.859 1 91.94 129 ARG B CA 1
ATOM 2166 C C . ARG B 1 129 ? 1.267 -24.094 -11.766 1 91.94 129 ARG B C 1
ATOM 2168 O O . ARG B 1 129 ? 1.557 -23.812 -10.602 1 91.94 129 ARG B O 1
ATOM 2175 N N . GLU B 1 130 ? 0.076 -24.516 -12.18 1 93.38 130 GLU B N 1
ATOM 2176 C CA . GLU B 1 130 ? -1.066 -24.5 -11.266 1 93.38 130 GLU B CA 1
ATOM 2177 C C . GLU B 1 130 ? -1.612 -25.922 -11.055 1 93.38 130 GLU B C 1
ATOM 2179 O O . GLU B 1 130 ? -1.561 -26.75 -11.969 1 93.38 130 GLU B O 1
ATOM 2184 N N . THR B 1 131 ? -1.988 -26.188 -9.93 1 93.06 131 THR B N 1
ATOM 2185 C CA . THR B 1 131 ? -2.73 -27.406 -9.617 1 93.06 131 THR B CA 1
ATOM 2186 C C . THR B 1 131 ? -4.223 -27.109 -9.508 1 93.06 131 THR B C 1
ATOM 2188 O O . THR B 1 131 ? -4.637 -26.25 -8.742 1 93.06 131 THR B O 1
ATOM 2191 N N . LEU B 1 132 ? -5.031 -27.844 -10.266 1 92 132 LEU B N 1
ATOM 2192 C CA . LEU B 1 132 ? -6.473 -27.625 -10.312 1 92 132 LEU B CA 1
ATOM 2193 C C . LEU B 1 132 ? -7.184 -28.5 -9.273 1 92 132 LEU B C 1
ATOM 2195 O O . LEU B 1 132 ? -6.555 -29.328 -8.609 1 92 132 LEU B O 1
ATOM 2199 N N . ALA B 1 133 ? -8.445 -28.312 -9.125 1 89.81 133 ALA B N 1
ATOM 2200 C CA . ALA B 1 133 ? -9.234 -29 -8.102 1 89.81 133 ALA B CA 1
ATOM 2201 C C . ALA B 1 133 ? -9.234 -30.5 -8.328 1 89.81 133 ALA B C 1
ATOM 2203 O O . ALA B 1 133 ? -9.32 -31.281 -7.367 1 89.81 133 ALA B O 1
ATOM 2204 N N . ASP B 1 134 ? -9.086 -30.875 -9.562 1 91.62 134 ASP B N 1
ATOM 2205 C CA . ASP B 1 134 ? -9.125 -32.312 -9.875 1 91.62 134 ASP B CA 1
ATOM 2206 C C . ASP B 1 134 ? -7.738 -32.938 -9.758 1 91.62 134 ASP B C 1
ATOM 2208 O O . ASP B 1 134 ? -7.559 -34.125 -10.023 1 91.62 134 ASP B O 1
ATOM 2212 N N . GLY B 1 135 ? -6.754 -32.094 -9.391 1 89.81 135 GLY B N 1
ATOM 2213 C CA . GLY B 1 135 ? -5.398 -32.594 -9.188 1 89.81 135 GLY B CA 1
ATOM 2214 C C . GLY B 1 135 ? -4.52 -32.438 -10.414 1 89.81 135 GLY B C 1
ATOM 2215 O O . GLY B 1 135 ? -3.305 -32.625 -10.344 1 89.81 135 GLY B O 1
ATOM 2216 N N . SER B 1 136 ? -5.105 -32.062 -11.531 1 91.94 136 SER B N 1
ATOM 2217 C CA . SER B 1 136 ? -4.316 -31.891 -12.742 1 91.94 136 SER B CA 1
ATOM 2218 C C . SER B 1 136 ? -3.459 -30.625 -12.672 1 91.94 136 SER B C 1
ATOM 2220 O O . SER B 1 136 ? -3.734 -29.719 -11.875 1 91.94 136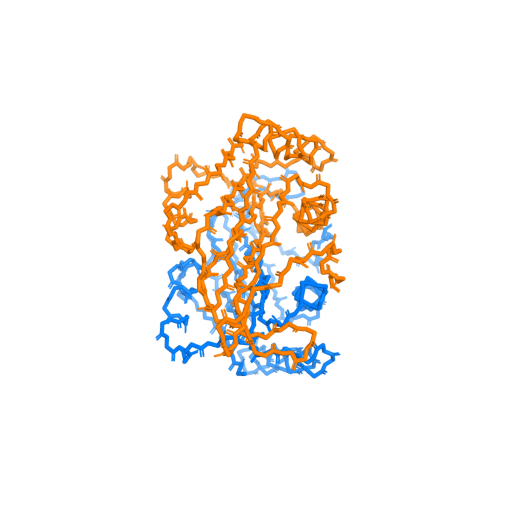 SER B O 1
ATOM 2222 N N . VAL B 1 137 ? -2.41 -30.641 -13.477 1 90.06 137 VAL B N 1
ATOM 2223 C CA . VAL B 1 137 ? -1.456 -29.547 -13.5 1 90.06 137 VAL B CA 1
ATOM 2224 C C . VAL B 1 137 ? -1.541 -28.812 -14.836 1 90.06 137 VAL B C 1
ATOM 2226 O O . VAL B 1 137 ? -1.633 -29.438 -15.891 1 90.06 137 VAL B O 1
ATOM 2229 N N . ARG B 1 138 ? -1.542 -27.438 -14.695 1 89.69 138 ARG B N 1
ATOM 2230 C CA . ARG B 1 138 ? -1.614 -26.547 -15.852 1 89.69 138 ARG B CA 1
ATOM 2231 C C . ARG B 1 138 ? -0.48 -25.531 -15.844 1 89.69 138 ARG B C 1
ATOM 2233 O O . ARG B 1 138 ? -0.265 -24.844 -14.836 1 89.69 138 ARG B O 1
ATOM 2240 N N . TRP B 1 139 ? 0.245 -25.516 -16.891 1 86.31 139 TRP B N 1
ATOM 2241 C CA . TRP B 1 139 ? 1.274 -24.5 -17.031 1 86.31 139 TRP B CA 1
ATOM 2242 C C . TRP B 1 139 ? 0.676 -23.203 -17.562 1 86.31 139 TRP B C 1
ATOM 2244 O O . TRP B 1 139 ? -0.109 -23.203 -18.516 1 86.31 139 TRP B O 1
ATOM 2254 N N . VAL B 1 140 ? 1.054 -22.141 -16.766 1 81.75 140 VAL B N 1
ATOM 2255 C CA . VAL B 1 140 ? 0.524 -20.828 -17.141 1 81.75 140 VAL B CA 1
ATOM 2256 C C . VAL B 1 140 ? 1.458 -20.172 -18.156 1 81.75 140 VAL B C 1
ATOM 2258 O O . VAL B 1 140 ? 2.656 -20.031 -17.891 1 81.75 140 VAL B O 1
ATOM 2261 N N . GLU B 1 141 ? 1.066 -19.969 -19.359 1 69.31 141 GLU B N 1
ATOM 2262 C CA . GLU B 1 141 ? 1.899 -19.438 -20.422 1 69.31 141 GLU B CA 1
ATOM 2263 C C . GLU B 1 141 ? 2.041 -17.922 -20.312 1 69.31 141 GLU B C 1
ATOM 2265 O O . GLU B 1 141 ? 3.098 -17.375 -20.625 1 69.31 141 GLU B O 1
ATOM 2270 N N . LYS B 1 142 ? 0.758 -17.219 -20.141 1 64.56 142 LYS B N 1
ATOM 2271 C CA . LYS B 1 142 ? 0.802 -15.766 -20.234 1 64.56 142 LYS B CA 1
ATOM 2272 C C . LYS B 1 142 ? 0.603 -15.125 -18.859 1 64.56 142 LYS B C 1
ATOM 2274 O O . LYS B 1 142 ? -0.021 -15.719 -17.984 1 64.56 142 LYS B O 1
ATOM 2279 N N . ASN B 1 143 ? 1.37 -14.055 -18.672 1 59.56 143 ASN B N 1
ATOM 2280 C CA . ASN B 1 143 ? 1.204 -13.281 -17.453 1 59.56 143 ASN B CA 1
ATOM 2281 C C . ASN B 1 143 ? -0.223 -12.758 -17.312 1 59.56 143 ASN B C 1
ATOM 2283 O O . ASN B 1 143 ? -0.914 -12.547 -18.312 1 59.56 143 ASN B O 1
ATOM 2287 N N . THR B 1 144 ? -0.801 -13.047 -16.156 1 54.84 144 THR B N 1
ATOM 2288 C CA . THR B 1 144 ? -2.172 -12.625 -15.898 1 54.84 144 THR B CA 1
ATOM 2289 C C . THR B 1 144 ? -2.344 -11.133 -16.172 1 54.84 144 THR B C 1
ATOM 2291 O O . THR B 1 144 ? -1.469 -10.328 -15.844 1 54.84 144 THR B O 1
ATOM 2294 N N . GLN B 1 145 ? -3.357 -10.758 -17.078 1 55.03 145 GLN B N 1
ATOM 2295 C CA . GLN B 1 145 ? -3.703 -9.375 -17.391 1 55.03 145 GLN B CA 1
ATOM 2296 C C . GLN B 1 145 ? -4.121 -8.609 -16.125 1 55.03 145 GLN B C 1
ATOM 2298 O O . GLN B 1 145 ? -4.793 -9.164 -15.258 1 55.03 145 GLN B O 1
ATOM 2303 N N . GLY B 1 146 ? -3.328 -7.684 -15.617 1 55.84 146 GLY B N 1
ATOM 2304 C CA . GLY B 1 146 ? -3.494 -6.852 -14.43 1 55.84 146 GLY B CA 1
ATOM 2305 C C . GLY B 1 146 ? -4.902 -6.316 -14.273 1 55.84 146 GLY B C 1
ATOM 2306 O O . GLY B 1 146 ? -5.723 -6.426 -15.188 1 55.84 146 GLY B O 1
#

Foldseek 3Di:
DEDEEEEADFDDLVVVVVVVCVPDDDDPQWPEKDKDWDFAAQDDPHFGFFKKAKDADVVVLRVVLVVLLVVLCVVLVWPYWYKYAHGGMDGGPTTGIMIMTTHNDHVSNVVSSVSSVVCCLQPRDIWMWTQGPVRDIDTDDHRPDD/DEAEEEEADFDDQVVVVVVVCVPDDDDPQWPEKDKDWDFAAQDDPHFGFFKKAKDADVVVLRVVLVVLLVVLCVVLVWPYWYKYAHGGMDGGPTTGIMIMTTHNDHVSNVVSSVSSVVCCLQPRDIWMWTQGPVRDIDTDDHRPDD

Nearest PDB structures (foldseek):
  6jc0-assembly1_B  TM=9.004E-01  e=3.612E-14  Mycolicibacterium smegmatis MC2 155
  6jbz-assembly1_C  TM=8.770E-01  e=1.930E-14  Mycobacterium tuberculosis
  4ap8-assembly1_A  TM=9.354E-01  e=3.239E-13  Homo sapiens
  8hlg-assembly1_B  TM=8.927E-01  e=1.434E-13  Deinococcus radiodurans R1 = ATCC 13939 = DSM 20539
  2q5w-assembly1_E  TM=9.078E-01  e=6.164E-12  Staphylococcus aureus

Radius of gyration: 19.6 Å; Cα contacts (8 Å, |Δi|>4): 636; chains: 2; bounding box: 41×63×39 Å